Protein AF-N0E3I0-F1 (afdb_monomer_lite)

Organism: NCBI:txid1193181

Radius of gyration: 20.35 Å; chains: 1; bounding box: 45×30×63 Å

Structure (mmCIF, N/CA/C/O backbone):
data_AF-N0E3I0-F1
#
_entry.id   AF-N0E3I0-F1
#
loop_
_atom_site.group_PDB
_atom_site.id
_atom_site.type_symbol
_atom_site.label_atom_id
_atom_site.label_alt_id
_atom_site.label_comp_id
_atom_site.label_asym_id
_atom_site.label_entity_id
_atom_site.label_seq_id
_atom_site.pdbx_PDB_ins_code
_atom_site.Cartn_x
_atom_site.Cartn_y
_atom_site.Cartn_z
_atom_site.occupancy
_atom_site.B_iso_or_equiv
_atom_site.auth_seq_id
_atom_site.auth_comp_id
_atom_site.auth_asym_id
_atom_site.auth_atom_id
_atom_site.pdbx_PDB_model_num
ATOM 1 N N . MET A 1 1 ? -10.968 -12.768 22.550 1.00 51.94 1 MET A N 1
ATOM 2 C CA . MET A 1 1 ? -10.178 -12.439 21.341 1.00 51.94 1 MET A CA 1
ATOM 3 C C . MET A 1 1 ? -9.840 -10.960 21.420 1.00 51.94 1 MET A C 1
ATOM 5 O O . MET A 1 1 ? -10.674 -10.228 21.928 1.00 51.94 1 MET A O 1
ATOM 9 N N . GLY A 1 2 ? -8.633 -10.538 21.035 1.00 67.56 2 GLY A N 1
ATOM 10 C CA . GLY A 1 2 ? -8.250 -9.119 21.034 1.00 67.56 2 GLY A CA 1
ATOM 11 C C . GLY A 1 2 ? -8.284 -8.561 19.613 1.00 67.56 2 GLY A C 1
ATOM 12 O O . GLY A 1 2 ? -7.850 -9.256 18.697 1.00 67.56 2 GLY A O 1
ATOM 13 N N . ALA A 1 3 ? -8.806 -7.348 19.443 1.00 78.25 3 ALA A N 1
ATOM 14 C CA . ALA A 1 3 ? -8.728 -6.582 18.201 1.00 78.25 3 ALA A CA 1
ATOM 15 C C . ALA A 1 3 ? -7.683 -5.470 18.360 1.00 78.25 3 ALA A C 1
ATOM 17 O O . ALA A 1 3 ? -7.551 -4.891 19.442 1.00 78.25 3 ALA A O 1
ATOM 18 N N . ILE A 1 4 ? -6.941 -5.172 17.293 1.00 84.31 4 ILE A N 1
ATOM 19 C CA . ILE A 1 4 ? -6.085 -3.983 17.246 1.00 84.31 4 ILE A CA 1
ATOM 20 C C . ILE A 1 4 ? -6.938 -2.808 16.776 1.00 84.31 4 ILE A C 1
ATOM 22 O O . ILE A 1 4 ? -7.598 -2.887 15.740 1.00 84.31 4 ILE A O 1
ATOM 26 N N . VAL A 1 5 ? -6.908 -1.725 17.549 1.00 87.75 5 VAL A N 1
ATOM 27 C CA . VAL A 1 5 ? -7.634 -0.489 17.263 1.00 87.75 5 VAL A CA 1
ATOM 28 C C . VAL A 1 5 ? -6.635 0.639 17.074 1.00 87.75 5 VAL A C 1
ATOM 30 O O . VAL A 1 5 ? -5.814 0.906 17.954 1.00 87.75 5 VAL A O 1
ATOM 33 N N . ILE A 1 6 ? -6.735 1.323 15.939 1.00 90.88 6 ILE A N 1
ATOM 34 C CA . ILE A 1 6 ? -5.994 2.556 15.678 1.00 90.88 6 ILE A CA 1
ATOM 35 C C . ILE A 1 6 ? -6.788 3.707 16.284 1.00 90.88 6 ILE A C 1
ATOM 37 O O . ILE A 1 6 ? -7.964 3.884 15.980 1.00 90.88 6 ILE A O 1
ATOM 41 N N . ILE A 1 7 ? -6.163 4.502 17.142 1.00 91.81 7 ILE A N 1
ATOM 42 C CA . ILE A 1 7 ? -6.836 5.624 17.796 1.00 91.81 7 ILE A CA 1
ATOM 43 C C . ILE A 1 7 ? -6.551 6.923 17.044 1.00 91.81 7 ILE A C 1
ATOM 45 O O . ILE A 1 7 ? -5.408 7.213 16.690 1.00 91.81 7 ILE A O 1
ATOM 49 N N . ARG A 1 8 ? -7.591 7.723 16.801 1.00 92.62 8 ARG A N 1
ATOM 50 C CA . ARG A 1 8 ? -7.470 9.044 16.181 1.00 92.62 8 ARG A CA 1
ATOM 51 C C . ARG A 1 8 ? -8.314 10.053 16.942 1.00 92.62 8 ARG A C 1
ATOM 53 O O . ARG A 1 8 ? -9.539 9.978 16.937 1.00 92.62 8 ARG A O 1
ATOM 60 N N . ARG A 1 9 ? -7.653 11.043 17.543 1.00 93.19 9 ARG A N 1
ATOM 61 C CA . ARG A 1 9 ? -8.358 12.160 18.166 1.00 93.19 9 ARG A CA 1
ATOM 62 C C . ARG A 1 9 ? -8.823 13.159 17.103 1.00 93.19 9 ARG A C 1
ATOM 64 O O . ARG A 1 9 ? -8.005 13.633 16.316 1.00 93.19 9 ARG A O 1
ATOM 71 N N . ASP A 1 10 ? -10.103 13.504 17.116 1.00 94.00 10 ASP A N 1
ATOM 72 C CA . ASP A 1 10 ? -10.721 14.542 16.295 1.00 94.00 10 ASP A CA 1
ATOM 73 C C . ASP A 1 10 ? -11.649 15.415 17.165 1.00 94.00 10 ASP A C 1
ATOM 75 O O . ASP A 1 10 ? -12.717 14.959 17.577 1.00 94.00 10 ASP A O 1
ATOM 79 N N . PRO A 1 11 ? -11.269 16.674 17.462 1.00 92.25 11 PRO A N 1
ATOM 80 C CA . PRO A 1 11 ? -12.088 17.584 18.264 1.00 92.25 11 PRO A CA 1
ATOM 81 C C . PRO A 1 11 ? -13.453 17.932 17.653 1.00 92.25 11 PRO A C 1
ATOM 83 O O . PRO A 1 11 ? -14.310 18.446 18.368 1.00 92.25 11 PRO A O 1
ATOM 86 N N . ALA A 1 12 ? -13.658 17.708 16.349 1.00 93.12 12 ALA A N 1
ATOM 87 C CA . ALA A 1 12 ? -14.937 17.965 15.691 1.00 93.12 12 ALA A CA 1
ATOM 88 C C . ALA A 1 12 ? -15.970 16.850 15.937 1.00 93.12 12 ALA A C 1
ATOM 90 O O . ALA A 1 12 ? -17.164 17.063 15.719 1.00 93.12 12 ALA A O 1
ATOM 91 N N . ILE A 1 13 ? -15.528 15.674 16.394 1.00 90.06 13 ILE A N 1
ATOM 92 C CA . ILE A 1 13 ? -16.392 14.528 16.673 1.00 90.06 13 ILE A CA 1
ATOM 93 C C . ILE A 1 13 ? -16.972 14.630 18.085 1.00 90.06 13 ILE A C 1
ATOM 95 O O . ILE A 1 13 ? -16.253 14.782 19.072 1.00 90.06 13 ILE A O 1
ATOM 99 N N . THR A 1 14 ? -18.294 14.519 18.189 1.00 87.19 14 THR A N 1
ATOM 100 C CA . THR A 1 14 ? -19.026 14.591 19.464 1.00 87.19 14 THR A CA 1
ATOM 101 C C . THR A 1 14 ? -19.426 13.229 20.018 1.00 87.19 14 THR A C 1
ATOM 103 O O . THR A 1 14 ? -19.716 13.130 21.205 1.00 87.19 14 THR A O 1
ATOM 106 N N . VAL A 1 15 ? -19.442 12.188 19.183 1.00 90.56 15 VAL A N 1
ATOM 107 C CA . VAL A 1 15 ? -19.773 10.813 19.574 1.00 90.56 15 VAL A CA 1
ATOM 108 C C . VAL A 1 15 ? -18.659 9.901 19.064 1.00 90.56 15 VAL A C 1
ATOM 110 O O . VAL A 1 15 ? -18.423 9.896 17.856 1.00 90.56 15 VAL A O 1
ATOM 113 N N . PRO A 1 16 ? -17.948 9.175 19.945 1.00 92.75 16 PRO A N 1
ATOM 114 C CA . PRO A 1 16 ? -16.902 8.265 19.512 1.00 92.75 16 PRO A CA 1
ATOM 115 C C . PRO A 1 16 ? -17.494 7.097 18.729 1.00 92.75 16 PRO A C 1
ATOM 117 O O . PRO A 1 16 ? -18.554 6.582 19.085 1.00 92.75 16 PRO A O 1
ATOM 120 N N . ASP A 1 17 ? -16.798 6.674 17.679 1.00 90.00 17 ASP A N 1
ATOM 121 C CA . ASP A 1 17 ? -17.265 5.592 16.814 1.00 90.00 17 ASP A CA 1
ATOM 122 C C . ASP A 1 17 ? -16.100 4.797 16.213 1.00 90.00 17 ASP A C 1
ATOM 124 O O . ASP A 1 17 ? -14.962 5.283 16.133 1.00 90.00 17 ASP A O 1
ATOM 128 N N . PHE A 1 18 ? -16.401 3.569 15.791 1.00 88.81 18 PHE A N 1
ATOM 129 C CA . PHE A 1 18 ? -15.485 2.727 15.038 1.00 88.81 18 PHE A CA 1
ATOM 130 C C . PHE A 1 18 ? -15.718 2.856 13.538 1.00 88.81 18 PHE A C 1
ATOM 132 O O . PHE A 1 18 ? -16.770 2.516 13.005 1.00 88.81 18 PHE A O 1
ATOM 139 N N . GLU A 1 19 ? -14.662 3.240 12.839 1.00 88.62 19 GLU A N 1
ATOM 140 C CA . GLU A 1 19 ? -14.556 3.143 11.394 1.00 88.62 19 GLU 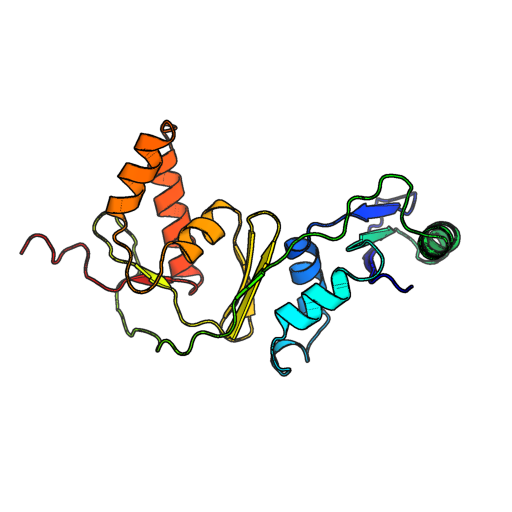A CA 1
ATOM 141 C C . GLU A 1 19 ? -13.821 1.842 11.046 1.00 88.62 19 GLU A C 1
ATOM 143 O O . GLU A 1 19 ? -12.722 1.586 11.543 1.00 88.62 19 GLU A O 1
ATOM 148 N N . LEU A 1 20 ? -14.412 1.005 10.193 1.00 88.12 20 LEU A N 1
ATOM 149 C CA . LEU A 1 20 ? -13.683 -0.112 9.599 1.00 88.12 20 LEU A CA 1
ATOM 150 C C . LEU A 1 20 ? -12.714 0.434 8.547 1.00 88.12 20 LEU A C 1
ATOM 152 O O . LEU A 1 20 ? -13.121 1.205 7.680 1.00 88.12 20 LEU A O 1
ATOM 156 N N . LEU A 1 21 ? -11.457 0.006 8.608 1.00 91.19 21 LEU A N 1
ATOM 157 C CA . LEU A 1 21 ? -10.455 0.350 7.604 1.00 91.19 21 LEU A CA 1
ATOM 158 C C . LEU A 1 21 ? -10.218 -0.814 6.652 1.00 91.19 21 LEU A C 1
ATOM 160 O O . LEU A 1 21 ? -10.315 -1.979 7.047 1.00 91.19 21 LEU A O 1
ATOM 164 N N . SER A 1 22 ? -9.804 -0.492 5.428 1.00 92.50 22 SER A N 1
ATOM 165 C CA . SER A 1 22 ? -9.115 -1.485 4.606 1.00 92.50 22 SER A CA 1
ATOM 166 C C . SER A 1 22 ? -7.795 -1.888 5.276 1.00 92.50 22 SER A C 1
ATOM 168 O O . SER A 1 22 ? -7.193 -1.122 6.048 1.00 92.50 22 SER A O 1
ATOM 170 N N . LEU A 1 23 ? -7.311 -3.097 4.994 1.00 94.50 23 LEU A N 1
ATOM 171 C CA . LEU A 1 23 ? -6.031 -3.547 5.540 1.00 94.50 23 LEU A CA 1
ATOM 172 C C . LEU A 1 23 ? -4.857 -2.629 5.135 1.00 94.50 23 LEU A C 1
ATOM 174 O O . LEU A 1 23 ? -4.068 -2.282 6.019 1.00 94.50 23 LEU A O 1
ATOM 178 N N . PRO A 1 24 ? -4.729 -2.182 3.868 1.00 95.69 24 PRO A N 1
ATOM 179 C CA . PRO A 1 24 ? -3.666 -1.269 3.454 1.00 95.69 24 PRO A CA 1
ATOM 180 C C . PRO A 1 24 ? -3.691 0.062 4.218 1.00 95.69 24 PRO A C 1
ATOM 182 O O . PRO A 1 24 ? -2.651 0.512 4.703 1.00 95.69 24 PRO A O 1
ATOM 185 N N . GLU A 1 25 ? -4.868 0.663 4.411 1.00 93.88 25 GLU A N 1
ATOM 186 C CA . GLU A 1 25 ? -5.009 1.902 5.188 1.00 93.88 25 GLU A CA 1
ATOM 187 C C . GLU A 1 25 ? -4.625 1.707 6.656 1.00 93.88 25 GLU A C 1
ATOM 189 O O . GLU A 1 25 ? -3.917 2.540 7.233 1.00 93.88 25 GLU A O 1
ATOM 194 N N . ALA A 1 26 ? -5.061 0.603 7.267 1.00 94.12 26 ALA A N 1
ATOM 195 C CA . ALA A 1 26 ? -4.709 0.279 8.643 1.00 94.12 26 ALA A CA 1
ATOM 196 C C . ALA A 1 26 ? -3.197 0.076 8.810 1.00 94.12 26 ALA A C 1
ATOM 198 O O . ALA A 1 26 ? -2.608 0.549 9.787 1.00 94.12 26 ALA A O 1
ATOM 199 N N . MET A 1 27 ? -2.549 -0.578 7.845 1.00 94.44 27 MET A N 1
ATOM 200 C CA . MET A 1 27 ? -1.099 -0.752 7.838 1.00 94.44 27 MET A CA 1
ATOM 201 C C . MET A 1 27 ? -0.383 0.596 7.759 1.00 94.44 27 MET A C 1
ATOM 203 O O . MET A 1 27 ? 0.437 0.889 8.626 1.00 94.44 27 MET A O 1
ATOM 207 N N . ILE A 1 28 ? -0.731 1.450 6.794 1.00 93.62 28 ILE A N 1
ATOM 208 C CA . ILE A 1 28 ? -0.115 2.778 6.632 1.00 93.62 28 ILE A CA 1
ATOM 209 C C . ILE A 1 28 ? -0.303 3.652 7.873 1.00 93.62 28 ILE A C 1
ATOM 211 O O . ILE A 1 28 ? 0.627 4.349 8.273 1.00 93.62 28 ILE A O 1
ATOM 215 N N . ALA A 1 29 ? -1.466 3.580 8.521 1.00 91.94 29 ALA A N 1
ATOM 216 C CA . ALA A 1 29 ? -1.718 4.306 9.762 1.00 91.94 29 ALA A CA 1
ATOM 217 C C . ALA A 1 29 ? -0.917 3.757 10.958 1.00 91.94 29 ALA A C 1
ATOM 219 O O . ALA A 1 29 ? -0.594 4.513 11.869 1.00 91.94 29 ALA A O 1
ATOM 220 N N . THR A 1 30 ? -0.588 2.461 10.966 1.00 91.75 30 THR A N 1
ATOM 221 C CA . THR A 1 30 ? 0.095 1.812 12.099 1.00 91.75 30 THR A CA 1
ATOM 222 C C . THR A 1 30 ? 1.618 1.876 11.990 1.00 91.75 30 THR A C 1
ATOM 224 O O . THR A 1 30 ? 2.300 1.985 13.007 1.00 91.75 30 THR A O 1
ATOM 227 N N . ILE A 1 31 ? 2.178 1.813 10.777 1.00 90.88 31 ILE A N 1
ATOM 228 C CA . ILE A 1 31 ? 3.633 1.728 10.567 1.00 90.88 31 ILE A CA 1
ATOM 229 C C . ILE A 1 31 ? 4.415 2.869 11.254 1.00 90.88 31 ILE A C 1
ATOM 231 O O . ILE A 1 31 ? 5.392 2.544 11.938 1.00 90.88 31 ILE A O 1
ATOM 235 N N . PRO A 1 32 ? 4.010 4.157 11.168 1.00 87.12 32 PRO A N 1
ATOM 236 C CA . PRO A 1 32 ? 4.718 5.262 11.827 1.00 87.12 32 PRO A CA 1
ATOM 237 C C . PRO A 1 32 ? 4.869 5.091 13.344 1.00 87.12 32 PRO A C 1
ATOM 239 O O . PRO A 1 32 ? 5.873 5.510 13.917 1.00 87.12 32 PRO A O 1
ATOM 242 N N . GLU A 1 33 ? 3.920 4.405 13.983 1.00 85.00 33 GLU A N 1
ATOM 243 C CA . GLU A 1 33 ? 3.913 4.136 15.426 1.00 85.00 33 GLU A CA 1
ATOM 244 C C . GLU A 1 33 ? 4.812 2.944 15.813 1.00 85.00 33 GLU A C 1
ATOM 246 O O . GLU A 1 33 ? 4.983 2.619 16.989 1.00 85.00 33 GLU A O 1
ATOM 251 N N . THR A 1 34 ? 5.418 2.270 14.828 1.00 82.31 34 THR A N 1
ATOM 252 C CA . THR A 1 34 ? 6.162 1.017 15.011 1.00 82.31 34 THR A CA 1
ATOM 253 C C . THR A 1 34 ? 7.611 1.128 14.530 1.00 82.31 34 THR A C 1
ATOM 255 O O . THR A 1 34 ? 8.031 0.537 13.539 1.00 82.31 34 THR A O 1
ATOM 258 N N . SER A 1 35 ? 8.440 1.843 15.292 1.00 77.31 35 SER A N 1
ATOM 259 C CA . SER A 1 35 ? 9.855 2.099 14.950 1.00 77.31 35 SER A CA 1
ATOM 260 C C . SER A 1 35 ? 10.741 0.848 14.798 1.00 77.31 35 SER A C 1
ATOM 262 O O . SER A 1 35 ? 11.814 0.909 14.194 1.00 77.31 35 SER A O 1
ATOM 264 N N . ALA A 1 36 ? 10.320 -0.298 15.341 1.00 80.94 36 ALA A N 1
ATOM 265 C CA . ALA A 1 36 ? 11.025 -1.574 15.214 1.00 80.94 36 ALA A CA 1
ATOM 266 C C . ALA A 1 36 ? 10.558 -2.417 14.018 1.00 80.94 36 ALA A C 1
ATOM 268 O O . ALA A 1 36 ? 11.190 -3.434 13.725 1.00 80.94 36 ALA A O 1
ATOM 269 N N . LEU A 1 37 ? 9.475 -2.021 13.339 1.00 82.88 37 LEU A N 1
ATOM 270 C CA . LEU A 1 37 ? 8.844 -2.845 12.317 1.00 82.88 37 LEU A CA 1
ATOM 271 C C . LEU A 1 37 ? 9.815 -3.202 11.186 1.00 82.88 37 LEU A C 1
ATOM 273 O O . LEU A 1 37 ? 9.969 -4.386 10.936 1.00 82.88 37 LEU A O 1
ATOM 277 N N . PRO A 1 38 ? 10.598 -2.287 10.588 1.00 77.12 38 PRO A N 1
ATOM 278 C CA . PRO A 1 38 ? 11.488 -2.675 9.492 1.00 77.12 38 PRO A CA 1
ATOM 279 C C . PRO A 1 38 ? 12.657 -3.595 9.903 1.00 77.12 38 PRO A C 1
ATOM 281 O O . PRO A 1 38 ? 13.376 -4.087 9.041 1.00 77.12 38 PRO A O 1
ATOM 284 N N . LYS A 1 39 ? 12.868 -3.826 11.210 1.00 81.75 39 LYS A N 1
ATOM 285 C CA . LYS A 1 39 ? 13.985 -4.616 11.761 1.00 81.75 39 LYS A CA 1
ATOM 286 C C . LYS A 1 39 ? 13.625 -6.075 12.047 1.00 81.75 39 LYS A C 1
ATOM 288 O O . LYS A 1 39 ? 14.494 -6.836 12.471 1.00 81.75 39 LYS A O 1
ATOM 293 N N . ILE A 1 40 ? 12.360 -6.463 11.884 1.00 86.69 40 ILE A N 1
ATOM 294 C CA . ILE A 1 40 ? 11.906 -7.838 12.126 1.00 86.69 40 ILE A CA 1
ATOM 295 C C . ILE A 1 40 ? 11.694 -8.585 10.802 1.00 86.69 40 ILE A C 1
ATOM 297 O O . ILE A 1 40 ? 11.348 -7.953 9.810 1.00 86.69 40 ILE A O 1
ATOM 301 N N . PRO A 1 41 ? 11.845 -9.924 10.764 1.00 87.06 41 PRO A N 1
ATOM 302 C CA . PRO A 1 41 ? 11.575 -10.696 9.551 1.00 87.06 41 PRO A CA 1
ATOM 303 C C . PRO A 1 41 ? 10.098 -10.633 9.141 1.00 87.06 41 PRO A C 1
ATOM 305 O O . PRO A 1 41 ? 9.226 -10.873 9.987 1.00 87.06 41 PRO A O 1
ATOM 308 N N . MET A 1 42 ? 9.838 -10.411 7.848 1.00 89.56 42 MET A N 1
ATOM 309 C CA . MET A 1 42 ? 8.492 -10.306 7.250 1.00 89.56 42 MET A CA 1
ATOM 310 C C . MET A 1 42 ? 7.613 -9.263 7.972 1.00 89.56 42 MET A C 1
ATOM 312 O O . MET A 1 42 ? 6.565 -9.607 8.542 1.00 89.56 42 MET A O 1
ATOM 316 N N . PRO A 1 43 ? 8.084 -8.009 8.061 1.00 93.12 43 PRO A N 1
ATOM 317 C CA . PRO A 1 43 ? 7.472 -6.977 8.890 1.00 93.12 43 PRO A CA 1
ATOM 318 C C . PRO A 1 43 ? 5.998 -6.709 8.573 1.00 93.12 43 PRO A C 1
ATOM 320 O O . PRO A 1 43 ? 5.153 -6.714 9.475 1.00 93.12 43 PRO A O 1
ATOM 323 N N . LEU A 1 44 ? 5.669 -6.535 7.297 1.00 95.25 44 LEU A N 1
ATOM 324 C CA . LEU A 1 44 ? 4.324 -6.245 6.824 1.00 95.25 44 LEU A CA 1
ATOM 325 C C . LEU A 1 44 ? 3.408 -7.461 6.958 1.00 95.25 44 LEU A C 1
ATOM 327 O O . LEU A 1 44 ? 2.274 -7.305 7.401 1.00 95.25 44 LEU A O 1
ATOM 331 N N . ALA A 1 45 ? 3.893 -8.677 6.688 1.00 94.62 45 ALA A N 1
ATOM 332 C CA . ALA A 1 45 ? 3.091 -9.892 6.876 1.00 94.62 45 ALA A CA 1
ATOM 333 C C . ALA A 1 45 ? 2.711 -10.125 8.349 1.00 94.62 45 ALA A C 1
ATOM 335 O O . ALA A 1 45 ? 1.611 -10.590 8.669 1.00 94.62 45 ALA A O 1
ATOM 336 N N . ARG A 1 46 ? 3.622 -9.809 9.280 1.00 93.50 46 ARG A N 1
ATOM 337 C CA . ARG A 1 46 ? 3.340 -9.874 10.722 1.00 93.50 46 ARG A CA 1
ATOM 338 C C . ARG A 1 46 ? 2.317 -8.825 11.136 1.00 93.50 46 ARG A C 1
ATOM 340 O O . ARG A 1 46 ? 1.396 -9.166 11.878 1.00 93.50 46 ARG A O 1
ATOM 347 N N . LEU A 1 47 ? 2.465 -7.596 10.646 1.00 93.69 47 LEU A N 1
ATOM 348 C CA . LEU A 1 47 ? 1.516 -6.518 10.905 1.00 93.69 47 LEU A CA 1
ATOM 349 C C . LEU A 1 47 ? 0.127 -6.854 10.347 1.00 93.69 47 LEU A C 1
ATOM 351 O O . LEU A 1 47 ? -0.850 -6.770 11.085 1.00 93.69 47 LEU A O 1
ATOM 355 N N . ALA A 1 48 ? 0.048 -7.321 9.100 1.00 94.38 48 ALA A N 1
ATOM 356 C CA . ALA A 1 48 ? -1.194 -7.740 8.456 1.00 94.38 48 ALA A CA 1
ATOM 357 C C . ALA A 1 48 ? -1.922 -8.812 9.274 1.00 94.38 48 ALA A C 1
ATOM 359 O O . ALA A 1 48 ? -3.099 -8.666 9.607 1.00 94.38 48 ALA A O 1
ATOM 360 N N . ARG A 1 49 ? -1.191 -9.854 9.696 1.00 91.94 49 ARG A N 1
ATOM 361 C CA . ARG A 1 49 ? -1.740 -10.906 10.557 1.00 91.94 49 ARG A CA 1
ATOM 362 C C . ARG A 1 49 ? -2.276 -10.354 11.873 1.00 91.94 49 ARG A C 1
ATOM 364 O O . ARG A 1 49 ? -3.3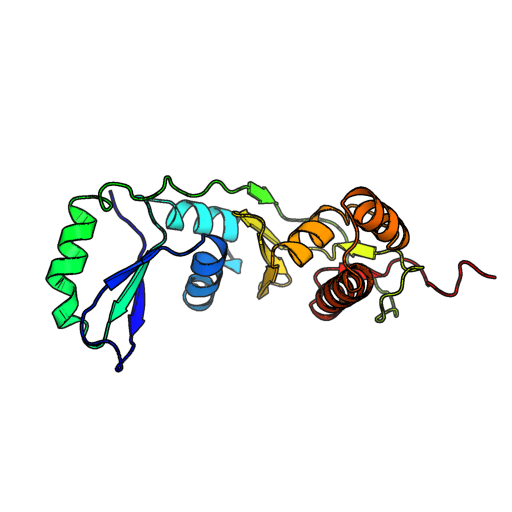13 -10.830 12.319 1.00 91.94 49 ARG A O 1
ATOM 371 N N . ALA A 1 50 ? -1.572 -9.412 12.498 1.00 90.62 50 ALA A N 1
ATOM 372 C CA . ALA A 1 50 ? -1.977 -8.820 13.768 1.00 90.62 50 ALA A CA 1
ATOM 373 C C . ALA A 1 50 ? -3.234 -7.943 13.616 1.00 90.62 50 ALA A C 1
ATOM 375 O O . ALA A 1 50 ? -4.164 -8.071 14.408 1.00 90.62 50 ALA A O 1
ATOM 376 N N . LEU A 1 51 ? -3.286 -7.114 12.570 1.00 91.00 51 LEU A N 1
ATOM 377 C CA . LEU A 1 51 ? -4.420 -6.236 12.259 1.00 91.00 51 LEU A CA 1
ATOM 378 C C . LEU A 1 51 ? -5.692 -7.008 11.886 1.00 91.00 51 LEU A C 1
ATOM 380 O O . LEU A 1 51 ? -6.788 -6.561 12.207 1.00 91.00 51 LEU A O 1
ATOM 384 N N . CYS A 1 52 ? -5.550 -8.182 11.268 1.00 87.56 52 CYS A N 1
ATOM 385 C CA . CYS A 1 52 ? -6.681 -9.043 10.913 1.00 87.56 52 CYS A CA 1
ATOM 386 C C . CYS A 1 52 ? -7.211 -9.889 12.087 1.00 87.56 52 CYS A C 1
ATOM 388 O O . CYS A 1 52 ? -8.179 -10.638 11.910 1.00 87.56 52 CYS A O 1
ATOM 390 N N . GLN A 1 53 ? -6.596 -9.828 13.278 1.00 83.12 53 GLN A N 1
ATOM 391 C CA . GLN A 1 53 ? -7.112 -10.538 14.453 1.00 83.12 53 GLN A CA 1
ATOM 392 C C . GLN A 1 53 ? -8.373 -9.857 14.996 1.00 83.12 53 GLN A C 1
ATOM 394 O O . GLN A 1 53 ? -8.456 -8.635 15.081 1.00 83.12 53 GLN A O 1
ATOM 399 N N . GLY A 1 54 ? -9.356 -10.660 15.410 1.00 74.25 54 GLY A N 1
ATOM 400 C CA . GLY A 1 54 ? -10.527 -10.153 16.131 1.00 74.25 54 GLY A CA 1
ATOM 401 C C . GLY A 1 54 ? -11.562 -9.422 15.270 1.00 74.25 54 GLY A C 1
ATOM 402 O O . GLY A 1 54 ? -12.373 -8.690 15.823 1.00 74.25 54 GLY A O 1
ATOM 403 N N . GLY A 1 55 ? -11.557 -9.626 13.946 1.00 73.19 55 GLY A N 1
ATOM 404 C CA . GLY A 1 55 ? -12.569 -9.070 13.036 1.00 73.19 55 GLY A CA 1
ATOM 405 C C . GLY A 1 55 ? -12.356 -7.603 12.655 1.00 73.19 55 GLY A C 1
ATOM 406 O O . GLY A 1 55 ? -13.297 -6.981 12.177 1.00 73.19 55 GLY A O 1
ATOM 407 N N . GLY A 1 56 ? -11.162 -7.052 12.909 1.00 75.06 56 GLY A N 1
ATOM 408 C CA . GLY A 1 56 ? -10.708 -5.740 12.428 1.00 75.06 56 GLY A CA 1
ATOM 409 C C . GLY A 1 56 ? -9.934 -5.818 11.101 1.00 75.06 56 GLY A C 1
ATOM 410 O O . GLY A 1 56 ? -9.822 -6.909 10.528 1.00 75.06 56 GLY A O 1
ATOM 411 N N . PRO A 1 57 ? -9.390 -4.684 10.612 1.00 89.38 57 PRO A N 1
ATOM 412 C CA . PRO A 1 57 ? -8.913 -3.547 11.416 1.00 89.38 57 PRO A CA 1
ATOM 413 C C . PRO A 1 57 ? -9.908 -2.388 11.609 1.00 89.38 57 PRO A C 1
ATOM 415 O O . PRO A 1 57 ? -10.598 -1.976 10.682 1.00 89.38 57 PRO A O 1
ATOM 418 N N . TYR A 1 58 ? -9.911 -1.801 12.812 1.00 88.62 58 TYR A N 1
ATOM 419 C CA . TYR A 1 58 ? -10.768 -0.662 13.169 1.00 88.62 58 TYR A CA 1
ATOM 420 C C . TYR A 1 58 ? -9.961 0.588 13.522 1.00 88.62 58 TYR A C 1
ATOM 422 O O . TYR A 1 58 ? -8.879 0.510 14.117 1.00 88.62 58 TYR A O 1
ATOM 430 N N . ARG A 1 59 ? -10.546 1.753 13.246 1.00 91.88 59 ARG A N 1
ATOM 431 C CA . ARG A 1 59 ? -10.133 3.050 13.774 1.00 91.88 59 ARG A CA 1
ATOM 432 C C . ARG A 1 59 ? -11.185 3.574 14.741 1.00 91.88 59 ARG A C 1
ATOM 434 O O . ARG A 1 59 ? -12.335 3.736 14.362 1.00 91.88 59 ARG A O 1
ATOM 441 N N . LEU A 1 60 ? -10.780 3.885 15.967 1.00 92.56 60 LEU A N 1
ATOM 442 C CA . LEU A 1 60 ? -11.597 4.644 16.909 1.00 92.56 60 LEU A CA 1
ATOM 443 C C . LEU A 1 60 ? -11.356 6.134 16.679 1.00 92.56 60 LEU A C 1
ATOM 445 O O . LEU A 1 60 ? -10.236 6.616 16.887 1.00 92.56 60 LEU A O 1
ATOM 449 N N . VAL A 1 61 ? -12.398 6.858 16.279 1.00 93.88 61 VAL A N 1
ATOM 450 C CA . VAL A 1 61 ? -12.364 8.321 16.184 1.00 93.88 61 VAL A CA 1
ATOM 451 C C . VAL A 1 61 ? -13.083 8.911 17.389 1.00 93.88 61 VAL A C 1
ATOM 453 O O . VAL A 1 61 ? -14.188 8.489 17.712 1.00 93.88 61 VAL A O 1
ATOM 456 N N . TYR A 1 62 ? -12.452 9.857 18.082 1.00 94.94 62 TYR A N 1
ATOM 457 C CA . TYR A 1 62 ? -12.972 10.393 19.344 1.00 94.94 62 TYR A CA 1
ATOM 458 C C . TYR A 1 62 ? -12.458 11.806 19.628 1.00 94.94 62 TYR A C 1
ATOM 460 O O . TYR A 1 62 ? -11.386 12.177 19.162 1.00 94.94 62 TYR A O 1
ATOM 468 N N . SER A 1 63 ? -13.159 12.586 20.449 1.00 95.69 63 SER A N 1
ATOM 469 C CA . SER A 1 63 ? -12.651 13.872 20.954 1.00 95.69 63 SER A CA 1
ATOM 470 C C . SER A 1 63 ? -12.004 13.736 22.334 1.00 95.69 63 SER A C 1
ATOM 472 O O . SER A 1 63 ? -10.872 14.190 22.517 1.00 95.69 63 SER A O 1
ATOM 474 N N . GLU A 1 64 ? -12.662 13.051 23.274 1.00 92.94 64 GLU A N 1
ATOM 475 C CA . GLU A 1 64 ? -12.150 12.732 24.612 1.00 92.94 64 GLU A CA 1
ATOM 476 C C . GLU A 1 64 ? -12.176 11.221 24.877 1.00 92.94 64 GLU A C 1
ATOM 478 O O . GLU A 1 64 ? -13.165 10.535 24.631 1.00 92.94 64 GLU A O 1
ATOM 483 N N . ILE A 1 65 ? -11.063 10.670 25.374 1.00 91.75 65 ILE A N 1
ATOM 484 C CA . ILE A 1 65 ? -10.921 9.211 25.541 1.00 91.75 65 ILE A CA 1
ATOM 485 C C . ILE A 1 65 ? -11.870 8.652 26.612 1.00 91.75 65 ILE A C 1
ATOM 487 O O . ILE A 1 65 ? -12.248 7.484 26.561 1.00 91.75 65 ILE A O 1
ATOM 491 N N . ALA A 1 66 ? -12.275 9.494 27.569 1.00 90.94 66 ALA A N 1
ATOM 492 C CA . ALA A 1 66 ? -13.214 9.135 28.627 1.00 90.94 66 ALA A CA 1
ATOM 493 C C . ALA A 1 66 ? -14.598 8.746 28.080 1.00 90.94 66 ALA A C 1
ATOM 495 O O . ALA A 1 66 ? -15.275 7.924 28.691 1.00 90.94 66 ALA A O 1
ATOM 496 N N . ASP A 1 67 ? -14.975 9.262 26.908 1.00 92.81 67 ASP A N 1
ATOM 497 C CA . ASP A 1 67 ? -16.276 8.996 26.286 1.00 92.81 67 ASP A CA 1
ATOM 498 C C . ASP A 1 67 ? -16.293 7.670 25.503 1.00 92.81 67 ASP A C 1
ATOM 500 O O . ASP A 1 67 ? -17.335 7.225 25.034 1.00 92.81 67 ASP A O 1
ATOM 504 N N . CYS A 1 68 ? -15.142 7.003 25.361 1.00 91.56 68 CYS A N 1
ATOM 505 C CA . CYS A 1 68 ? -14.996 5.806 24.529 1.00 91.56 68 CYS A CA 1
ATOM 506 C C . CYS A 1 68 ? -15.314 4.492 25.261 1.00 91.56 68 CYS A C 1
ATOM 508 O O . CYS A 1 68 ? -15.235 3.428 24.648 1.00 91.56 68 CYS A O 1
ATOM 510 N N . VAL A 1 69 ? -15.617 4.533 26.564 1.00 90.31 69 VAL A N 1
ATOM 511 C CA . VAL A 1 69 ? -15.740 3.330 27.409 1.00 90.31 69 VAL A CA 1
ATOM 512 C C . VAL A 1 69 ? -16.800 2.368 26.872 1.00 90.31 69 VAL A C 1
ATOM 514 O O . VAL A 1 69 ? -16.490 1.199 26.652 1.00 90.31 69 VAL A O 1
ATOM 517 N N . ASP A 1 70 ? -18.010 2.857 26.602 1.00 88.38 70 ASP A N 1
ATOM 518 C CA . ASP A 1 70 ? -19.121 2.015 26.136 1.00 88.38 70 ASP A CA 1
ATOM 519 C C . ASP A 1 70 ? -18.835 1.402 24.757 1.00 88.38 70 ASP A C 1
ATOM 521 O O . ASP A 1 70 ? -19.093 0.222 24.519 1.00 88.38 70 ASP A O 1
ATOM 525 N N . VAL A 1 71 ? -18.217 2.186 23.869 1.00 87.12 71 VAL A N 1
ATOM 526 C CA . VAL A 1 71 ? -17.810 1.758 22.523 1.00 87.12 71 VAL A CA 1
ATOM 527 C C . VAL A 1 71 ? -16.761 0.643 22.609 1.00 87.12 71 VAL A C 1
ATOM 529 O O . VAL A 1 71 ? -16.897 -0.398 21.965 1.00 87.12 71 VAL A O 1
ATOM 532 N N . LEU A 1 72 ? -15.747 0.805 23.464 1.00 87.31 72 LEU A N 1
ATOM 533 C CA . LEU A 1 72 ? -14.709 -0.206 23.684 1.00 87.31 72 LEU A CA 1
ATOM 534 C C . LEU A 1 72 ? -15.268 -1.493 24.302 1.00 87.31 72 LEU A C 1
ATOM 536 O O . LEU A 1 72 ? -14.856 -2.576 23.886 1.00 87.31 72 LEU A O 1
ATOM 540 N N . ILE A 1 73 ? -16.204 -1.395 25.255 1.00 87.50 73 ILE A N 1
ATOM 541 C CA . ILE A 1 73 ? -16.877 -2.567 25.839 1.00 87.50 73 ILE A CA 1
ATOM 542 C C . ILE A 1 73 ? -17.593 -3.352 24.738 1.00 87.50 73 ILE A C 1
ATOM 544 O O . ILE A 1 73 ? -17.362 -4.558 24.623 1.00 87.50 73 ILE A O 1
ATOM 548 N N . GLY A 1 74 ? -18.357 -2.674 23.874 1.00 82.88 74 GLY A N 1
ATOM 549 C CA . GLY A 1 74 ? -19.046 -3.310 22.748 1.00 82.88 74 GLY A CA 1
ATOM 550 C C . GLY A 1 74 ? -18.111 -4.133 21.854 1.00 82.88 74 GLY A C 1
ATOM 551 O O . GLY A 1 74 ? -18.425 -5.272 21.519 1.00 82.88 74 GLY A O 1
ATOM 552 N N . LEU A 1 75 ? -16.909 -3.628 21.552 1.00 80.31 75 LEU A N 1
ATOM 553 C CA . LEU A 1 75 ? -15.922 -4.371 20.754 1.00 80.31 75 LEU A CA 1
ATOM 554 C C . LEU A 1 75 ? -15.421 -5.649 21.455 1.00 80.31 75 LEU A C 1
ATOM 556 O O . LEU A 1 75 ? -15.086 -6.631 20.789 1.00 80.31 75 LEU A O 1
ATOM 560 N N . THR A 1 76 ? -15.357 -5.659 22.792 1.00 80.38 76 THR A N 1
ATOM 561 C CA . THR A 1 76 ? -14.926 -6.849 23.551 1.00 80.38 76 THR A CA 1
ATOM 562 C C . THR A 1 76 ? -15.979 -7.953 23.590 1.00 80.38 76 THR A C 1
ATOM 564 O O . THR A 1 76 ? -15.623 -9.127 23.725 1.00 80.38 76 THR A O 1
ATOM 567 N N . GLU A 1 77 ? -17.254 -7.593 23.444 1.00 82.12 77 GLU A N 1
ATOM 568 C CA . GLU A 1 77 ? -18.376 -8.535 23.386 1.00 82.12 77 GLU A CA 1
ATOM 569 C C . GLU A 1 77 ? -18.447 -9.257 22.031 1.00 82.12 77 GLU A C 1
ATOM 571 O O . GLU A 1 77 ? -18.947 -10.381 21.943 1.00 82.12 77 GLU A O 1
ATOM 576 N N . GLY A 1 78 ? -17.866 -8.659 20.991 1.00 72.12 78 GLY A N 1
ATOM 577 C CA . GLY A 1 78 ? -17.705 -9.240 19.666 1.00 72.12 78 GLY A CA 1
ATOM 578 C C . GLY A 1 78 ? -17.750 -8.167 18.578 1.00 72.12 78 GLY A C 1
ATOM 579 O O . GLY A 1 78 ? -18.160 -7.037 18.840 1.00 72.12 78 GLY A O 1
ATOM 580 N N . PRO A 1 79 ? -17.340 -8.491 17.341 1.00 68.38 79 PRO A N 1
ATOM 581 C CA . PRO A 1 79 ? -17.541 -7.574 16.229 1.00 68.38 79 PRO A CA 1
ATOM 582 C C . PRO A 1 79 ? -19.047 -7.303 16.030 1.00 68.38 79 PRO A C 1
ATOM 584 O O . PRO A 1 79 ? -19.866 -8.188 16.311 1.00 68.38 79 PRO A O 1
ATOM 587 N N . PRO A 1 80 ? -19.430 -6.116 15.520 1.00 66.50 80 PRO A N 1
ATOM 588 C CA . PRO A 1 80 ? -20.824 -5.797 15.227 1.00 66.50 80 PRO A CA 1
ATOM 589 C C . PRO A 1 80 ? -21.484 -6.877 14.361 1.00 66.50 80 PRO A C 1
ATOM 591 O O . PRO A 1 80 ? -20.854 -7.456 13.474 1.00 66.50 80 PRO A O 1
ATOM 594 N N . ALA A 1 81 ? -22.770 -7.152 14.585 1.00 62.91 81 ALA A N 1
ATOM 595 C CA . ALA A 1 81 ? -23.505 -8.102 13.755 1.00 62.91 81 ALA A CA 1
ATOM 596 C C . ALA A 1 81 ? -23.484 -7.650 12.282 1.00 62.91 81 ALA A C 1
ATOM 598 O O . ALA A 1 81 ? -23.909 -6.543 11.963 1.00 62.91 81 ALA A O 1
ATOM 599 N N . GLY A 1 82 ? -22.990 -8.512 11.387 1.00 65.25 82 GLY A N 1
ATOM 600 C CA . GLY A 1 82 ? -22.800 -8.174 9.971 1.00 65.25 82 GLY A CA 1
ATOM 601 C C . GLY A 1 82 ? -21.459 -7.511 9.643 1.00 65.25 82 GLY A C 1
ATOM 602 O O . GLY A 1 82 ? -21.274 -7.091 8.502 1.00 65.25 82 GLY A O 1
ATOM 603 N N . ALA A 1 83 ? -20.523 -7.441 10.598 1.00 67.75 83 ALA A N 1
ATOM 604 C CA . ALA A 1 83 ? -19.145 -7.070 10.305 1.00 67.75 83 ALA A CA 1
ATOM 605 C C . ALA A 1 83 ? -18.571 -7.985 9.206 1.00 67.75 83 ALA A C 1
ATOM 607 O O . ALA A 1 83 ? -18.820 -9.199 9.225 1.00 67.75 83 ALA A O 1
ATOM 608 N N . PRO A 1 84 ? -17.832 -7.425 8.235 1.00 70.75 84 PRO A N 1
ATOM 609 C CA . PRO A 1 84 ? -17.230 -8.222 7.181 1.00 70.75 84 PRO A CA 1
ATOM 610 C C . PRO A 1 84 ? -16.234 -9.227 7.764 1.00 70.75 84 PRO A C 1
ATOM 612 O O . PRO A 1 84 ? -15.672 -9.038 8.845 1.00 70.75 84 PRO A O 1
ATOM 615 N N . ALA A 1 85 ? -16.023 -10.321 7.033 1.00 76.94 85 ALA A N 1
ATOM 616 C CA . ALA A 1 85 ? -14.944 -11.245 7.347 1.00 76.94 85 ALA A CA 1
ATOM 617 C C . ALA A 1 85 ? -13.598 -10.504 7.330 1.00 76.94 85 ALA A C 1
ATOM 619 O O . ALA A 1 85 ? -13.449 -9.504 6.625 1.00 76.94 85 ALA A O 1
ATOM 620 N N . SER A 1 86 ? -12.617 -11.015 8.081 1.00 80.19 86 SER A N 1
ATOM 621 C CA . SER A 1 86 ? -11.243 -10.516 8.000 1.00 80.19 86 SER A CA 1
ATOM 622 C C . SER A 1 86 ? -10.801 -10.451 6.531 1.00 80.19 86 SER A C 1
ATOM 624 O O . SER A 1 86 ? -11.066 -11.405 5.791 1.00 80.19 86 SER A O 1
ATOM 626 N N . PRO A 1 87 ? -10.144 -9.360 6.103 1.00 87.56 87 PRO A N 1
ATOM 627 C CA . PRO A 1 87 ? -9.774 -9.185 4.706 1.00 87.56 87 PRO A CA 1
ATOM 628 C C . PRO A 1 87 ? -8.822 -10.295 4.250 1.00 87.56 87 PRO A C 1
ATOM 630 O O . PRO A 1 87 ? -7.947 -10.735 5.002 1.00 87.56 87 PRO A O 1
ATOM 633 N N . GLU A 1 88 ? -8.995 -10.749 3.009 1.00 91.62 88 GLU A N 1
ATOM 634 C CA . GLU A 1 88 ? -8.031 -11.633 2.358 1.00 91.62 88 GLU A CA 1
ATOM 635 C C . GLU A 1 88 ? -6.799 -10.831 1.948 1.00 91.62 88 GLU A C 1
ATOM 637 O O . GLU A 1 88 ? -6.911 -9.755 1.359 1.00 91.62 88 GLU A O 1
ATOM 642 N N . TRP A 1 89 ? -5.618 -11.372 2.235 1.00 95.50 89 TRP A N 1
ATOM 643 C CA . TRP A 1 89 ? -4.357 -10.726 1.905 1.00 95.50 89 TRP A CA 1
ATOM 644 C C . TRP A 1 89 ? -3.304 -11.730 1.451 1.00 95.50 89 TRP A C 1
ATOM 646 O O . TRP A 1 89 ? -3.296 -12.895 1.853 1.00 95.50 89 TRP A O 1
ATOM 656 N N . GLU A 1 90 ? -2.389 -11.241 0.623 1.00 96.75 90 GLU A N 1
ATOM 657 C CA . GLU A 1 90 ? -1.257 -11.980 0.077 1.00 96.75 90 GLU A CA 1
ATOM 658 C C . GLU A 1 90 ? 0.048 -11.339 0.554 1.00 96.75 90 GLU A C 1
ATOM 660 O O . GLU A 1 90 ? 0.203 -10.116 0.528 1.00 96.75 90 GLU A O 1
ATOM 665 N N . HIS A 1 91 ? 0.996 -12.172 0.988 1.00 96.50 91 HIS A N 1
ATOM 666 C CA . HIS A 1 91 ? 2.356 -11.741 1.298 1.00 96.50 91 HIS A CA 1
ATOM 667 C C . HIS A 1 91 ? 3.246 -11.898 0.071 1.00 96.50 91 HIS A C 1
ATOM 669 O O . HIS A 1 91 ? 3.344 -12.986 -0.494 1.00 96.50 91 HIS A O 1
ATOM 675 N N . LEU A 1 92 ? 3.918 -10.814 -0.296 1.00 94.06 92 LEU A N 1
ATOM 676 C CA . LEU A 1 92 ? 4.894 -10.757 -1.369 1.00 94.06 92 LEU A CA 1
ATOM 677 C C . LEU A 1 92 ? 6.267 -10.540 -0.709 1.00 94.06 92 LEU A C 1
ATOM 679 O O . LEU A 1 92 ? 6.563 -9.409 -0.311 1.00 94.06 92 LEU A O 1
ATOM 683 N N . PRO A 1 93 ? 7.063 -11.612 -0.512 1.00 90.94 93 PRO A N 1
ATOM 684 C CA . PRO A 1 93 ? 8.325 -11.540 0.223 1.00 90.94 93 PRO A CA 1
ATOM 685 C C . PRO A 1 93 ? 9.338 -10.632 -0.476 1.00 90.94 93 PRO A C 1
ATOM 687 O O . PRO A 1 93 ? 9.090 -10.158 -1.587 1.00 90.94 93 PRO A O 1
ATOM 690 N N . ASP A 1 94 ? 10.454 -10.379 0.204 1.00 87.25 94 ASP A N 1
ATOM 691 C CA . ASP A 1 94 ? 11.567 -9.612 -0.337 1.00 87.25 94 ASP A CA 1
ATOM 692 C C . ASP A 1 94 ? 12.018 -10.129 -1.699 1.00 87.25 94 ASP A C 1
ATOM 694 O O . ASP A 1 94 ? 11.898 -11.308 -2.046 1.00 87.25 94 ASP A O 1
ATOM 698 N N . ASP A 1 95 ? 12.539 -9.195 -2.480 1.00 80.88 95 ASP A N 1
ATOM 699 C CA . ASP A 1 95 ? 13.049 -9.475 -3.803 1.00 80.88 95 ASP A CA 1
ATOM 700 C C . ASP A 1 95 ? 14.549 -9.241 -3.842 1.00 80.88 95 ASP A C 1
ATOM 702 O O . ASP A 1 95 ? 15.021 -8.111 -3.724 1.00 80.88 95 ASP A O 1
ATOM 706 N N . GLU A 1 96 ? 15.302 -10.320 -4.044 1.00 76.00 96 GLU A N 1
ATOM 707 C CA . GLU A 1 96 ? 16.764 -10.294 -4.138 1.00 76.00 96 GLU A CA 1
ATOM 708 C C . GLU A 1 96 ? 17.272 -9.686 -5.465 1.00 76.00 96 GLU A C 1
ATOM 710 O O . GLU A 1 96 ? 18.468 -9.759 -5.771 1.00 76.00 96 GLU A O 1
ATOM 715 N N . ARG A 1 97 ? 16.389 -9.083 -6.280 1.00 84.31 97 ARG A N 1
ATOM 716 C CA . ARG A 1 97 ? 16.783 -8.306 -7.466 1.00 84.31 97 ARG A CA 1
ATOM 717 C C . ARG A 1 97 ? 17.785 -7.214 -7.067 1.00 84.31 97 ARG A C 1
ATOM 719 O O . ARG A 1 97 ? 17.683 -6.587 -6.017 1.00 84.31 97 ARG A O 1
ATOM 726 N N . GLN A 1 98 ? 18.772 -6.973 -7.929 1.00 83.00 98 GLN A N 1
ATOM 727 C CA . GLN A 1 98 ? 19.723 -5.877 -7.732 1.00 83.00 98 GLN A CA 1
ATOM 728 C C . GLN A 1 98 ? 19.144 -4.574 -8.291 1.00 83.00 98 GLN A C 1
ATOM 730 O O . GLN A 1 98 ? 18.569 -4.606 -9.383 1.00 83.00 98 GLN A O 1
ATOM 735 N N . PRO A 1 99 ? 19.320 -3.432 -7.597 1.00 83.81 99 PRO A N 1
ATOM 736 C CA . PRO A 1 99 ? 18.949 -2.140 -8.151 1.00 83.81 99 PRO A CA 1
ATOM 737 C C . PRO A 1 99 ? 19.689 -1.903 -9.464 1.00 83.81 99 PRO A C 1
ATOM 739 O O . PRO A 1 99 ? 20.902 -2.117 -9.553 1.00 83.81 99 PRO A O 1
ATOM 742 N N . LEU A 1 100 ? 18.968 -1.441 -10.478 1.00 86.06 100 LEU A N 1
ATOM 743 C CA . LEU A 1 100 ? 19.586 -1.020 -11.727 1.00 86.06 100 LEU A CA 1
ATOM 744 C C . LEU A 1 100 ? 20.132 0.404 -11.592 1.00 86.06 100 LEU A C 1
ATOM 746 O O . LEU A 1 100 ? 19.451 1.284 -11.070 1.00 86.06 100 LEU A O 1
ATOM 750 N N . ASP A 1 101 ? 21.339 0.636 -12.103 1.00 83.81 101 ASP A N 1
ATOM 751 C CA . ASP A 1 101 ? 21.902 1.977 -12.267 1.00 83.81 101 ASP A CA 1
ATOM 752 C C . ASP A 1 101 ? 21.538 2.497 -13.665 1.00 83.81 101 ASP A C 1
ATOM 754 O O . ASP A 1 101 ? 22.253 2.268 -14.645 1.00 83.81 101 ASP A O 1
ATOM 758 N N . THR A 1 102 ? 20.354 3.104 -13.785 1.00 80.50 102 THR A N 1
ATOM 759 C CA . THR A 1 102 ? 19.838 3.629 -15.057 1.00 80.50 102 THR A CA 1
ATOM 760 C C . THR A 1 102 ? 19.640 5.142 -14.990 1.00 80.50 102 THR A C 1
ATOM 762 O O . THR A 1 102 ? 19.008 5.618 -14.048 1.00 80.50 102 THR A O 1
ATOM 765 N N . PRO A 1 103 ? 20.069 5.913 -16.007 1.00 81.44 103 PRO A N 1
ATOM 766 C CA . PRO A 1 103 ? 19.896 7.368 -16.020 1.00 81.44 103 PRO A CA 1
ATOM 767 C C . PRO A 1 103 ? 18.467 7.809 -16.390 1.00 81.44 103 PRO A C 1
ATOM 769 O O . PRO A 1 103 ? 18.166 9.001 -16.391 1.00 81.44 103 PRO A O 1
ATOM 772 N N . TRP A 1 104 ? 17.601 6.866 -16.765 1.00 86.31 104 TRP A N 1
ATOM 773 C CA . TRP A 1 104 ? 16.266 7.127 -17.286 1.00 86.31 104 TRP A CA 1
ATOM 774 C C . TRP A 1 104 ? 15.277 7.405 -16.161 1.00 86.31 104 TRP A C 1
ATOM 776 O O . TRP A 1 104 ? 15.098 6.586 -15.264 1.00 86.31 104 TRP A O 1
ATOM 786 N N . THR A 1 105 ? 14.591 8.540 -16.253 1.00 87.50 105 THR A N 1
ATOM 787 C CA . THR A 1 105 ? 13.611 8.967 -15.244 1.00 87.50 105 THR A CA 1
ATOM 788 C C . THR A 1 105 ? 12.230 9.242 -15.823 1.00 87.50 105 THR A C 1
ATOM 790 O O . THR A 1 105 ? 11.275 9.345 -15.069 1.00 87.50 105 THR A O 1
ATOM 793 N N . THR A 1 106 ? 12.091 9.362 -17.146 1.00 93.88 106 THR A N 1
ATOM 794 C CA . THR A 1 106 ? 10.809 9.664 -17.798 1.00 93.88 106 THR A CA 1
ATOM 795 C C . THR A 1 106 ? 10.244 8.429 -18.483 1.00 93.88 106 THR A C 1
ATOM 797 O O . THR A 1 106 ? 10.880 7.859 -19.372 1.00 93.88 106 THR A O 1
ATOM 800 N N . VAL A 1 107 ? 9.035 8.035 -18.089 1.00 93.00 107 VAL A N 1
ATOM 801 C CA . VAL A 1 107 ? 8.306 6.909 -18.677 1.00 93.00 107 VAL A CA 1
ATOM 802 C C . VAL A 1 107 ? 7.631 7.335 -19.981 1.00 93.00 107 VAL A C 1
ATOM 804 O O . VAL A 1 107 ? 7.000 8.387 -20.071 1.00 93.00 107 VAL A O 1
ATOM 807 N N . SER A 1 108 ? 7.718 6.474 -20.990 1.00 91.81 108 SER A N 1
ATOM 808 C CA . SER A 1 108 ? 7.012 6.602 -22.265 1.00 91.81 108 SER A CA 1
ATOM 809 C C . SER A 1 108 ? 6.432 5.252 -22.696 1.00 91.81 108 SER A C 1
ATOM 811 O O . SER A 1 108 ? 6.686 4.228 -22.062 1.00 91.81 108 SER A O 1
ATOM 813 N N . TRP A 1 109 ? 5.666 5.230 -23.788 1.00 90.50 109 TRP A N 1
ATOM 814 C CA . TRP A 1 109 ? 5.123 3.983 -24.338 1.00 90.50 109 TRP A CA 1
ATOM 815 C C . TRP A 1 109 ? 6.200 3.028 -24.870 1.00 90.50 109 TRP A C 1
ATOM 817 O O . TRP A 1 109 ? 5.988 1.816 -24.844 1.00 90.50 109 TRP A O 1
ATOM 827 N N . ASP A 1 110 ? 7.362 3.552 -25.256 1.00 89.94 110 ASP A N 1
ATOM 828 C CA . ASP A 1 110 ? 8.500 2.763 -25.744 1.00 89.94 110 ASP A CA 1
ATOM 829 C C . ASP A 1 110 ? 9.403 2.269 -24.603 1.00 89.94 110 ASP A C 1
ATOM 831 O O . ASP A 1 110 ? 10.339 1.500 -24.816 1.00 89.94 110 ASP A O 1
ATOM 835 N N . SER A 1 111 ? 9.121 2.685 -23.365 1.00 91.94 111 SER A N 1
ATOM 836 C CA . SER A 1 111 ? 9.886 2.262 -22.200 1.00 91.94 111 SER A CA 1
ATOM 837 C C . SER A 1 111 ? 9.673 0.777 -21.898 1.00 91.94 111 SER A C 1
ATOM 839 O O . SER A 1 111 ? 8.578 0.219 -22.035 1.00 91.94 111 SER A O 1
ATOM 841 N N . VAL A 1 112 ? 10.727 0.151 -21.382 1.00 92.69 112 VAL A N 1
ATOM 842 C CA . VAL A 1 112 ? 10.650 -1.127 -20.674 1.00 92.69 112 VAL A CA 1
ATOM 843 C C . VAL A 1 112 ? 10.876 -0.843 -19.201 1.00 92.69 112 VAL A C 1
ATOM 845 O O . VAL A 1 112 ? 11.869 -0.214 -18.842 1.00 92.69 112 VAL A O 1
ATOM 848 N N . VAL A 1 113 ? 9.963 -1.294 -18.349 1.00 93.44 113 VAL A N 1
ATOM 849 C CA . VAL A 1 113 ? 10.037 -1.096 -16.900 1.00 93.44 113 VAL A CA 1
ATOM 850 C C . VAL A 1 113 ? 10.161 -2.425 -16.168 1.00 93.44 113 VAL A C 1
ATOM 852 O O . VAL A 1 113 ? 9.714 -3.469 -16.644 1.00 93.44 113 VAL A O 1
ATOM 855 N N . THR A 1 114 ? 10.763 -2.383 -14.992 1.00 93.69 114 THR A N 1
ATOM 856 C CA . THR A 1 114 ? 10.820 -3.492 -14.039 1.00 93.69 114 THR A CA 1
ATOM 857 C C . THR A 1 114 ? 10.547 -2.967 -12.638 1.00 93.69 114 THR A C 1
ATOM 859 O O . THR A 1 114 ? 10.604 -1.757 -12.405 1.00 93.69 114 THR A O 1
ATOM 862 N N . ARG A 1 115 ? 10.226 -3.853 -11.698 1.00 93.69 115 ARG A N 1
ATOM 863 C CA . ARG A 1 115 ? 10.152 -3.472 -10.286 1.00 93.69 115 ARG A CA 1
ATOM 864 C C . ARG A 1 115 ? 11.543 -3.136 -9.761 1.00 93.69 115 ARG A C 1
ATOM 866 O O . ARG A 1 115 ? 12.509 -3.834 -10.056 1.00 93.69 115 ARG A O 1
ATOM 873 N N . ALA A 1 116 ? 11.620 -2.083 -8.956 1.00 92.25 116 ALA A N 1
ATOM 874 C CA . ALA A 1 116 ? 12.780 -1.884 -8.103 1.00 92.25 116 ALA A CA 1
ATOM 875 C C . ALA A 1 116 ? 12.781 -2.948 -6.989 1.00 92.25 116 ALA A C 1
ATOM 877 O O . ALA A 1 116 ? 11.705 -3.446 -6.643 1.00 92.25 116 ALA A O 1
ATOM 878 N N . PRO A 1 117 ? 13.937 -3.274 -6.388 1.00 91.88 117 PRO A N 1
ATOM 879 C CA . PRO A 1 117 ? 13.989 -4.188 -5.248 1.00 91.88 117 PRO A CA 1
ATOM 880 C C . PRO A 1 117 ? 13.149 -3.677 -4.071 1.00 91.88 117 PRO A C 1
ATOM 882 O O . PRO A 1 117 ? 13.098 -2.472 -3.813 1.00 91.88 117 PRO A O 1
ATOM 885 N N . TRP A 1 118 ? 12.513 -4.581 -3.326 1.00 92.94 118 TRP A N 1
ATOM 886 C CA . TRP A 1 118 ? 11.729 -4.245 -2.133 1.00 92.94 118 TRP A CA 1
ATOM 887 C C . TRP A 1 118 ? 12.039 -5.204 -0.979 1.00 92.94 118 TRP A C 1
ATOM 889 O O . TRP A 1 118 ? 12.499 -6.326 -1.183 1.00 92.94 118 TRP A O 1
ATOM 899 N N . ASN A 1 119 ? 11.790 -4.750 0.249 1.00 91.69 119 ASN A N 1
ATOM 900 C CA . ASN A 1 119 ? 12.076 -5.504 1.472 1.00 91.69 119 ASN A CA 1
ATOM 901 C C . ASN A 1 119 ? 10.898 -6.363 1.933 1.00 91.69 1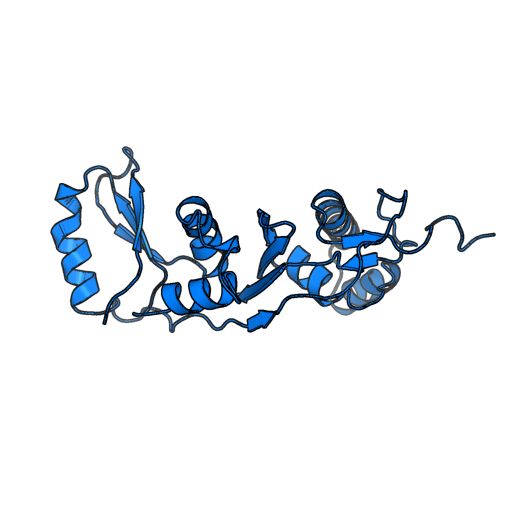19 ASN A C 1
ATOM 903 O O . ASN A 1 119 ? 11.093 -7.379 2.590 1.00 91.69 119 ASN A O 1
ATOM 907 N N . ASP A 1 120 ? 9.673 -5.900 1.703 1.00 94.12 120 ASP A N 1
ATOM 908 C CA . ASP A 1 120 ? 8.461 -6.633 2.054 1.00 94.12 120 ASP A CA 1
ATOM 909 C C . ASP A 1 120 ? 7.254 -6.006 1.354 1.00 94.12 120 ASP A C 1
ATOM 911 O O . ASP A 1 120 ? 7.247 -4.795 1.126 1.00 94.12 120 ASP A O 1
ATOM 915 N N . ALA A 1 121 ? 6.223 -6.782 1.036 1.00 95.69 121 ALA A N 1
ATOM 916 C CA . ALA A 1 121 ? 4.983 -6.237 0.496 1.00 95.69 121 ALA A CA 1
ATOM 917 C C . ALA A 1 121 ? 3.757 -7.069 0.891 1.00 95.69 121 ALA A C 1
ATOM 919 O O . ALA A 1 121 ? 3.817 -8.288 1.041 1.00 95.69 121 ALA A O 1
ATOM 920 N N . VAL A 1 122 ? 2.615 -6.402 1.052 1.00 97.44 122 VAL A N 1
ATOM 921 C CA . VAL A 1 122 ? 1.318 -7.052 1.292 1.00 97.44 122 VAL A CA 1
ATOM 922 C C . VAL A 1 122 ? 0.294 -6.490 0.323 1.00 97.44 122 VAL A C 1
ATOM 924 O O . VAL A 1 122 ? 0.141 -5.272 0.218 1.00 97.44 122 VAL A O 1
ATOM 927 N N . ALA A 1 123 ? -0.420 -7.379 -0.361 1.00 97.00 123 ALA A N 1
ATOM 928 C CA . ALA A 1 123 ? -1.545 -7.025 -1.213 1.00 97.00 123 ALA A CA 1
ATOM 929 C C . ALA A 1 123 ? -2.864 -7.381 -0.520 1.00 97.00 123 ALA A C 1
ATOM 931 O O . ALA A 1 123 ? -3.019 -8.485 -0.001 1.00 97.00 123 ALA A O 1
ATOM 932 N N . SER A 1 124 ? -3.813 -6.449 -0.526 1.00 95.56 124 SER A N 1
ATOM 933 C CA . SER A 1 124 ? -5.177 -6.637 -0.017 1.00 95.56 124 SER A CA 1
ATOM 934 C C . SER A 1 124 ? -6.107 -5.679 -0.746 1.00 95.56 124 SER A C 1
ATOM 936 O O . SER A 1 124 ? -5.703 -4.574 -1.101 1.00 95.56 124 SER A O 1
ATOM 938 N N . GLU A 1 125 ? -7.342 -6.104 -1.012 1.00 92.69 125 GLU A N 1
ATOM 939 C CA . GLU A 1 125 ? -8.411 -5.235 -1.549 1.00 92.69 125 GLU A CA 1
ATOM 940 C C . GLU A 1 125 ? -8.062 -4.528 -2.887 1.00 92.69 125 GLU A C 1
ATOM 942 O O . GLU A 1 125 ? -8.690 -3.560 -3.326 1.00 92.69 125 GLU A O 1
ATOM 947 N N . GLY A 1 126 ? -7.086 -5.080 -3.615 1.00 90.94 126 GLY A N 1
ATOM 948 C CA . GLY A 1 126 ? -6.582 -4.571 -4.892 1.00 90.94 126 GLY A CA 1
ATOM 949 C C . GLY A 1 126 ? -5.416 -3.587 -4.772 1.00 90.94 126 GLY A C 1
ATOM 950 O O . GLY A 1 126 ? -4.771 -3.316 -5.785 1.00 90.94 126 GLY A O 1
ATOM 951 N N . GLU A 1 127 ? -5.104 -3.115 -3.571 1.00 95.94 127 GLU A N 1
ATOM 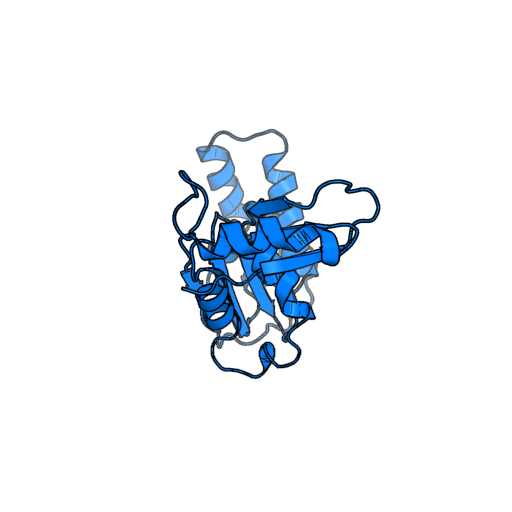952 C CA . GLU A 1 127 ? -3.981 -2.223 -3.272 1.00 95.94 127 GLU A CA 1
ATOM 953 C C . GLU A 1 127 ? -2.766 -3.012 -2.769 1.00 95.94 127 GLU A C 1
ATOM 955 O O . GLU A 1 127 ? -2.845 -4.223 -2.528 1.00 95.94 127 GLU A O 1
ATOM 960 N N . VAL A 1 128 ? -1.617 -2.342 -2.665 1.00 96.75 128 VAL A N 1
ATOM 961 C CA . VAL A 1 128 ? -0.372 -2.949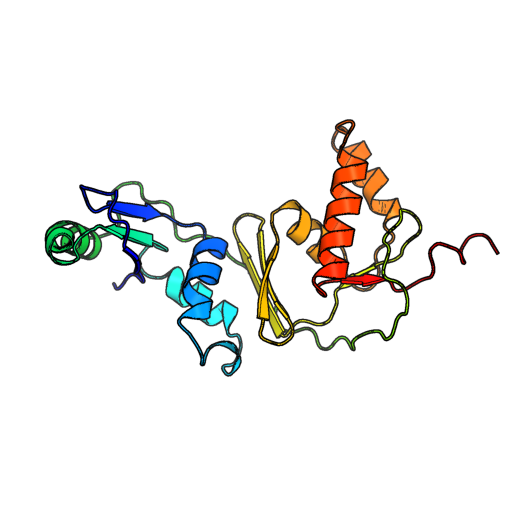 -2.175 1.00 96.75 128 VAL A CA 1
ATOM 962 C C . VAL A 1 128 ? 0.341 -1.985 -1.242 1.00 96.75 128 VAL A C 1
ATOM 964 O O . VAL A 1 128 ? 0.597 -0.845 -1.616 1.00 96.75 128 VAL A O 1
ATOM 967 N N . VAL A 1 129 ? 0.716 -2.451 -0.054 1.00 97.00 129 VAL A N 1
ATOM 968 C CA . VAL A 1 129 ? 1.696 -1.760 0.790 1.00 97.00 129 VAL A CA 1
ATOM 969 C C . VAL A 1 129 ? 3.061 -2.357 0.488 1.00 97.00 129 VAL A C 1
ATOM 971 O O . VAL A 1 129 ? 3.253 -3.556 0.685 1.00 97.00 129 VAL A O 1
ATOM 974 N N . VAL A 1 130 ? 3.991 -1.534 0.009 1.00 94.75 130 VAL A N 1
ATOM 975 C CA . VAL A 1 130 ? 5.371 -1.929 -0.307 1.00 94.75 130 VAL A CA 1
ATOM 976 C C . VAL A 1 130 ? 6.316 -1.253 0.675 1.00 94.75 130 VAL A C 1
ATOM 978 O O . VAL A 1 130 ? 6.204 -0.055 0.926 1.00 94.75 130 VAL A O 1
ATOM 981 N N . LEU A 1 131 ? 7.250 -2.017 1.230 1.00 92.12 131 LEU A N 1
ATOM 982 C CA . LEU A 1 131 ? 8.371 -1.514 2.008 1.00 92.12 131 LEU A CA 1
ATOM 983 C C . LEU A 1 131 ? 9.605 -1.475 1.105 1.00 92.12 131 LEU A C 1
ATOM 985 O O . LEU A 1 131 ? 10.148 -2.523 0.756 1.00 92.12 131 LEU A O 1
ATOM 989 N N . HIS A 1 132 ? 10.040 -0.275 0.736 1.00 88.12 132 HIS A N 1
ATOM 990 C CA . HIS A 1 132 ? 11.249 -0.045 -0.054 1.00 88.12 132 HIS A CA 1
ATOM 991 C C . HIS A 1 132 ? 12.204 0.834 0.751 1.00 88.12 132 HIS A C 1
ATOM 993 O O . HIS A 1 132 ? 11.793 1.879 1.250 1.00 88.12 132 HIS A O 1
ATOM 999 N N . ASP A 1 133 ? 13.447 0.385 0.928 1.00 83.44 133 ASP A N 1
ATOM 1000 C CA . ASP A 1 133 ? 14.436 1.021 1.812 1.00 83.44 133 ASP A CA 1
ATOM 1001 C C . ASP A 1 133 ? 13.859 1.346 3.205 1.00 83.44 133 ASP A C 1
ATOM 1003 O O . ASP A 1 133 ? 14.032 2.427 3.764 1.00 83.44 133 ASP A O 1
ATOM 1007 N N . HIS A 1 134 ? 13.076 0.409 3.752 1.00 80.38 134 HIS A N 1
ATOM 1008 C CA . HIS A 1 134 ? 12.359 0.569 5.025 1.00 80.38 134 HIS A CA 1
ATOM 1009 C C . HIS A 1 134 ? 11.318 1.707 5.081 1.00 80.38 134 HIS A C 1
ATOM 1011 O O . HIS A 1 134 ? 10.755 1.960 6.151 1.00 80.38 134 HIS A O 1
ATOM 1017 N N . VAL A 1 135 ? 11.001 2.344 3.952 1.00 86.75 135 VAL A N 1
ATOM 1018 C CA . VAL A 1 135 ? 9.945 3.353 3.823 1.00 86.75 135 VAL A CA 1
ATOM 1019 C C . VAL A 1 135 ? 8.677 2.699 3.263 1.00 86.75 135 VAL A C 1
ATOM 1021 O O . VAL A 1 135 ? 8.720 2.076 2.198 1.00 86.75 135 VAL A O 1
ATOM 1024 N N . PRO A 1 136 ? 7.530 2.794 3.960 1.00 91.12 136 PRO A N 1
ATOM 1025 C CA . PRO A 1 136 ? 6.279 2.242 3.463 1.00 91.12 136 PRO A CA 1
ATOM 1026 C C . PRO A 1 136 ? 5.673 3.140 2.380 1.00 91.12 136 PRO A C 1
ATOM 1028 O O . PRO A 1 136 ? 5.597 4.358 2.536 1.00 91.12 136 PRO A O 1
ATOM 1031 N N . SER A 1 137 ? 5.180 2.531 1.308 1.00 93.38 137 SER A N 1
ATOM 1032 C CA . SER A 1 137 ? 4.423 3.194 0.245 1.00 93.38 137 SER A CA 1
ATOM 1033 C C . SER A 1 137 ? 3.123 2.449 -0.024 1.00 93.38 137 SER A C 1
ATOM 1035 O O . SER A 1 137 ? 3.113 1.221 -0.110 1.00 93.38 137 SER A O 1
ATOM 1037 N N . LEU A 1 138 ? 2.024 3.193 -0.164 1.00 95.50 138 LEU A N 1
ATOM 1038 C CA . LEU A 1 138 ? 0.727 2.651 -0.563 1.00 95.50 138 LEU A CA 1
ATOM 1039 C C . LEU A 1 138 ? 0.544 2.804 -2.067 1.00 95.50 138 LEU A C 1
ATOM 1041 O O . LEU A 1 138 ? 0.475 3.917 -2.589 1.00 95.50 138 LEU A O 1
ATOM 1045 N N . LEU A 1 139 ? 0.419 1.678 -2.755 1.00 95.88 139 LEU A N 1
ATOM 1046 C CA . LEU A 1 139 ? 0.055 1.631 -4.157 1.00 95.88 139 LEU A CA 1
ATOM 1047 C C . LEU A 1 139 ? -1.450 1.415 -4.256 1.00 95.88 139 LEU A C 1
ATOM 1049 O O . LEU A 1 139 ? -1.959 0.358 -3.878 1.00 95.88 139 LEU A O 1
ATOM 1053 N N . ASN A 1 140 ? -2.148 2.402 -4.814 1.00 93.06 140 ASN A N 1
ATOM 1054 C CA . ASN A 1 140 ? -3.566 2.273 -5.130 1.00 93.06 140 ASN A CA 1
ATOM 1055 C C . ASN A 1 140 ? -3.809 1.129 -6.136 1.00 93.06 140 ASN A C 1
ATOM 1057 O O . ASN A 1 140 ? -2.880 0.540 -6.692 1.00 93.06 140 ASN A O 1
ATOM 1061 N N . ARG A 1 141 ? -5.075 0.832 -6.436 1.00 92.31 141 ARG A N 1
ATOM 1062 C CA . ARG A 1 141 ? -5.443 -0.316 -7.288 1.00 92.31 141 ARG A CA 1
ATOM 1063 C C . ARG A 1 141 ? -4.764 -0.321 -8.666 1.00 92.31 141 ARG A C 1
ATOM 1065 O O . ARG A 1 141 ? -4.366 -1.385 -9.144 1.00 92.31 141 ARG A O 1
ATOM 1072 N N . LEU A 1 142 ? -4.603 0.847 -9.296 1.00 90.56 142 LEU A N 1
ATOM 1073 C CA . LEU A 1 142 ? -3.907 0.967 -10.582 1.00 90.56 142 LEU A CA 1
ATOM 1074 C C . LEU A 1 142 ? -2.400 0.744 -10.408 1.00 90.56 142 LEU A C 1
ATOM 1076 O O . LEU A 1 142 ? -1.831 -0.109 -11.087 1.00 90.56 142 LEU A O 1
ATOM 1080 N N . GLY A 1 143 ? -1.771 1.452 -9.468 1.00 93.12 143 GLY A N 1
ATOM 1081 C CA . GLY A 1 143 ? -0.340 1.340 -9.195 1.00 93.12 143 GLY A CA 1
ATOM 1082 C C . GLY A 1 143 ? 0.071 -0.072 -8.778 1.00 93.12 143 GLY A C 1
ATOM 1083 O O . GLY A 1 143 ? 1.019 -0.621 -9.326 1.00 93.12 143 GLY A O 1
ATOM 1084 N N . GLY A 1 144 ? -0.693 -0.707 -7.886 1.00 93.19 144 GLY A N 1
ATOM 1085 C CA . GLY A 1 144 ? -0.471 -2.084 -7.449 1.00 93.19 144 GLY A CA 1
ATOM 1086 C C . GLY A 1 144 ? -0.650 -3.104 -8.574 1.00 93.19 144 GLY A C 1
ATOM 1087 O O . GLY A 1 144 ? 0.094 -4.079 -8.648 1.00 93.19 144 GLY A O 1
ATOM 1088 N N . THR A 1 145 ? -1.593 -2.873 -9.493 1.00 91.69 145 THR A N 1
ATOM 1089 C CA . THR A 1 145 ? -1.766 -3.727 -10.679 1.00 91.69 145 THR A CA 1
ATOM 1090 C C . THR A 1 145 ? -0.578 -3.610 -11.624 1.00 91.69 145 THR A C 1
ATOM 1092 O O . THR A 1 145 ? -0.007 -4.630 -11.999 1.00 91.69 145 THR A O 1
ATOM 1095 N N . LEU A 1 146 ? -0.167 -2.386 -11.960 1.00 92.56 146 LEU A N 1
ATOM 1096 C CA . LEU A 1 146 ? 1.007 -2.143 -12.801 1.00 92.56 146 LEU A CA 1
ATOM 1097 C C . LEU A 1 146 ? 2.268 -2.738 -12.165 1.00 92.56 146 LEU A C 1
ATOM 1099 O O . LEU A 1 146 ? 3.020 -3.439 -12.832 1.00 92.56 146 LEU A O 1
ATOM 1103 N N . TRP A 1 147 ? 2.455 -2.533 -10.862 1.00 93.88 147 TRP A N 1
ATOM 1104 C CA . TRP A 1 147 ? 3.570 -3.087 -10.096 1.00 93.88 147 TRP A CA 1
ATOM 1105 C C . TRP A 1 147 ? 3.625 -4.611 -10.142 1.00 93.88 147 TRP A C 1
ATOM 1107 O O . TRP A 1 147 ? 4.677 -5.166 -10.448 1.00 93.88 147 TRP A O 1
ATOM 1117 N N . ARG A 1 148 ? 2.496 -5.300 -9.955 1.00 90.81 148 ARG A N 1
ATOM 1118 C CA . ARG A 1 148 ? 2.440 -6.768 -10.066 1.00 90.81 148 ARG A CA 1
ATOM 1119 C C . ARG A 1 148 ? 2.682 -7.283 -11.488 1.00 90.81 148 ARG A C 1
ATOM 1121 O O . ARG A 1 148 ? 3.270 -8.350 -11.642 1.00 90.81 148 ARG A O 1
ATOM 1128 N N . LEU A 1 149 ? 2.232 -6.557 -12.514 1.00 89.31 149 LEU A N 1
ATOM 1129 C CA . LEU A 1 149 ? 2.447 -6.934 -13.918 1.00 89.31 149 LEU A CA 1
ATOM 1130 C C . LEU A 1 149 ? 3.907 -6.740 -14.361 1.00 89.31 149 LEU A C 1
ATOM 1132 O O . LEU A 1 149 ? 4.391 -7.492 -15.209 1.00 89.31 149 LEU A O 1
ATOM 1136 N N . SER A 1 150 ? 4.621 -5.782 -13.765 1.00 87.62 150 SER A N 1
ATOM 1137 C CA . SER A 1 150 ? 6.034 -5.489 -14.035 1.00 87.62 150 SER A CA 1
ATOM 1138 C C . SER A 1 150 ? 6.981 -6.521 -13.412 1.00 87.62 150 SER A C 1
ATOM 1140 O O . SER A 1 150 ? 7.740 -6.199 -12.505 1.00 87.62 150 SER A O 1
ATOM 1142 N N . GLY A 1 151 ? 6.930 -7.769 -13.889 1.00 81.50 151 GLY A N 1
ATOM 1143 C CA . GLY A 1 151 ? 7.762 -8.895 -13.437 1.00 81.50 151 GLY A CA 1
ATOM 1144 C C . GLY A 1 151 ? 9.277 -8.641 -13.512 1.00 81.50 151 GLY A C 1
ATOM 1145 O O . GLY A 1 151 ? 9.826 -7.931 -12.681 1.00 81.50 151 GLY A O 1
ATOM 1146 N N . ASP A 1 152 ? 9.969 -9.269 -14.466 1.00 80.56 152 ASP A N 1
ATOM 1147 C CA . ASP A 1 152 ? 11.407 -9.025 -14.700 1.00 80.56 152 ASP A CA 1
ATOM 1148 C C . ASP A 1 152 ? 11.648 -7.870 -15.678 1.00 80.56 152 ASP A C 1
ATOM 1150 O O . ASP A 1 152 ? 12.578 -7.085 -15.504 1.00 80.56 152 ASP A O 1
ATOM 1154 N N . ARG A 1 153 ? 10.803 -7.772 -16.710 1.00 88.06 153 ARG A N 1
ATOM 1155 C CA . ARG A 1 153 ? 10.764 -6.708 -17.720 1.00 88.06 153 ARG A CA 1
ATOM 1156 C C . ARG A 1 153 ? 9.355 -6.637 -18.305 1.00 88.06 153 ARG A C 1
ATOM 1158 O O . ARG A 1 153 ? 8.812 -7.659 -18.721 1.00 88.06 153 ARG A O 1
ATOM 1165 N N . MET A 1 154 ? 8.787 -5.440 -18.382 1.00 90.94 154 MET A N 1
ATOM 1166 C CA . MET A 1 154 ? 7.484 -5.181 -18.991 1.00 90.94 154 MET A CA 1
ATOM 1167 C C . MET A 1 154 ? 7.592 -4.009 -19.963 1.00 90.94 154 MET A C 1
ATOM 1169 O O . MET A 1 154 ? 7.952 -2.901 -19.575 1.00 90.94 154 MET A O 1
ATOM 1173 N N . SER A 1 155 ? 7.253 -4.250 -21.229 1.00 91.56 155 SER A N 1
ATOM 1174 C CA . SER A 1 155 ? 7.102 -3.179 -22.216 1.00 91.56 155 SER A CA 1
ATOM 1175 C C . SER A 1 155 ? 5.826 -2.390 -21.927 1.00 91.56 155 SER A C 1
ATOM 1177 O O . SER A 1 155 ? 4.748 -2.979 -21.817 1.00 91.56 155 SER A O 1
ATOM 1179 N N . VAL A 1 156 ? 5.933 -1.064 -21.835 1.00 91.38 156 VAL A N 1
ATOM 1180 C CA . VAL A 1 156 ? 4.780 -0.192 -21.568 1.00 91.38 156 VAL A CA 1
ATOM 1181 C C . VAL A 1 156 ? 3.761 -0.259 -22.713 1.00 91.38 156 VAL A C 1
ATOM 1183 O O . VAL A 1 156 ? 2.559 -0.277 -22.451 1.00 91.38 156 VAL A O 1
ATOM 1186 N N . ALA A 1 157 ? 4.205 -0.442 -23.961 1.00 87.81 157 ALA A N 1
ATOM 1187 C CA . ALA A 1 157 ? 3.344 -0.664 -25.129 1.00 87.81 157 ALA A CA 1
ATOM 1188 C C . ALA A 1 157 ? 2.381 -1.863 -24.990 1.00 87.81 157 ALA A C 1
ATOM 1190 O O . ALA A 1 157 ? 1.319 -1.884 -25.614 1.00 87.81 157 ALA A O 1
ATOM 1191 N N . TYR A 1 158 ? 2.699 -2.860 -24.153 1.00 84.56 158 TYR A N 1
ATOM 1192 C CA . TYR A 1 158 ? 1.781 -3.973 -23.884 1.00 84.56 158 TYR A CA 1
ATOM 1193 C C . TYR A 1 158 ? 0.504 -3.512 -23.162 1.00 84.56 158 TYR A C 1
ATOM 1195 O O . TYR A 1 158 ? -0.575 -4.060 -23.391 1.00 84.56 158 TYR A O 1
ATOM 1203 N N . LEU A 1 159 ? 0.595 -2.470 -22.330 1.00 82.62 159 LEU A N 1
ATOM 1204 C CA . LEU A 1 159 ? -0.538 -1.974 -21.548 1.00 82.62 159 LEU A CA 1
ATOM 1205 C C . LEU A 1 159 ? -1.601 -1.298 -22.416 1.00 82.62 159 LEU A C 1
ATOM 1207 O O . LEU A 1 159 ? -2.772 -1.312 -22.043 1.00 82.62 159 LEU A O 1
ATOM 1211 N N . THR A 1 160 ? -1.237 -0.766 -23.588 1.00 73.88 160 THR A N 1
ATOM 1212 C CA . THR A 1 160 ? -2.213 -0.215 -24.539 1.00 73.88 160 THR A CA 1
ATOM 1213 C C . THR A 1 160 ? -3.189 -1.298 -24.993 1.00 73.88 160 THR A C 1
ATOM 1215 O O . THR A 1 160 ? -4.394 -1.067 -24.996 1.00 73.88 160 THR A O 1
ATOM 1218 N N . ARG A 1 161 ? -2.694 -2.518 -25.251 1.00 65.62 161 ARG A N 1
ATOM 1219 C CA . ARG A 1 161 ? -3.544 -3.663 -25.621 1.00 65.62 161 ARG A CA 1
ATOM 1220 C C . ARG A 1 161 ? -4.479 -4.079 -24.489 1.00 65.62 161 ARG A C 1
ATOM 1222 O O . ARG A 1 161 ? -5.650 -4.336 -24.729 1.00 65.62 161 ARG A O 1
ATOM 1229 N N . VAL A 1 162 ? -3.990 -4.064 -23.247 1.00 67.69 162 VAL A N 1
ATOM 1230 C CA . VAL A 1 162 ? -4.815 -4.359 -22.062 1.00 67.69 162 VAL A CA 1
ATOM 1231 C C . VAL A 1 162 ? -5.936 -3.325 -21.889 1.00 67.69 162 VAL A C 1
ATOM 1233 O O . VAL A 1 162 ? -7.062 -3.680 -21.552 1.00 67.69 162 VAL A O 1
ATOM 1236 N N . VAL A 1 163 ? -5.649 -2.044 -22.136 1.00 72.00 163 VAL A N 1
ATOM 1237 C CA . VAL A 1 163 ? -6.642 -0.959 -22.065 1.00 72.00 163 VAL A CA 1
ATOM 1238 C C . VAL A 1 163 ? -7.675 -1.055 -23.193 1.00 72.00 163 VAL A C 1
ATOM 1240 O O . VAL A 1 163 ? -8.857 -0.794 -22.959 1.00 72.00 163 VAL A O 1
ATOM 1243 N N . GLU A 1 164 ? -7.248 -1.421 -24.401 1.00 67.25 164 GLU A N 1
ATOM 1244 C CA . GLU A 1 164 ? -8.123 -1.595 -25.566 1.00 67.25 164 GLU A CA 1
ATOM 1245 C C . GLU A 1 164 ? -9.090 -2.775 -25.386 1.00 67.25 164 GLU A C 1
ATOM 1247 O O . GLU A 1 164 ? -10.287 -2.616 -25.633 1.00 67.25 164 GLU A O 1
ATOM 1252 N N . ASP A 1 165 ? -8.607 -3.907 -24.865 1.00 57.78 165 ASP A N 1
ATOM 1253 C CA . ASP A 1 165 ? -9.399 -5.132 -24.676 1.00 57.78 165 ASP A CA 1
ATOM 1254 C C . ASP A 1 165 ? -10.508 -4.993 -23.612 1.00 57.78 165 ASP A C 1
ATOM 1256 O O . ASP A 1 165 ? -11.527 -5.684 -23.677 1.00 57.78 165 ASP A O 1
ATOM 1260 N N . ILE A 1 166 ? -10.345 -4.092 -22.636 1.00 59.78 166 ILE A N 1
ATOM 1261 C CA . ILE A 1 166 ? -11.294 -3.892 -21.521 1.00 59.78 166 ILE A CA 1
ATOM 1262 C C . ILE A 1 166 ? -12.385 -2.852 -21.860 1.00 59.78 166 ILE A C 1
ATOM 1264 O O . ILE A 1 166 ? -13.408 -2.772 -21.178 1.00 59.78 166 ILE A O 1
ATOM 1268 N N . GLY A 1 167 ? -12.220 -2.090 -22.946 1.00 55.19 167 GLY A N 1
ATOM 1269 C CA . GLY A 1 167 ? -13.083 -0.960 -23.300 1.00 55.19 167 GLY A CA 1
ATOM 1270 C C . GLY A 1 167 ? -12.493 0.354 -22.787 1.00 55.19 167 GLY A C 1
ATOM 1271 O O . GLY A 1 167 ? -12.743 0.781 -21.660 1.00 55.19 167 GLY A O 1
ATOM 1272 N N . GLY A 1 168 ? -11.676 0.993 -23.626 1.00 65.38 168 GLY A N 1
ATOM 1273 C CA . GLY A 1 168 ? -10.889 2.168 -23.256 1.00 65.38 168 GLY A CA 1
ATOM 1274 C C . GLY A 1 168 ? -11.727 3.402 -22.897 1.00 65.38 168 GLY A C 1
ATOM 1275 O O . GLY A 1 168 ? -12.629 3.809 -23.628 1.00 65.38 168 GLY A O 1
ATOM 1276 N N . HIS A 1 169 ? -11.375 4.058 -21.790 1.00 67.75 169 HIS A N 1
ATOM 1277 C CA . HIS A 1 169 ? -11.788 5.428 -21.494 1.00 67.75 169 HIS A CA 1
ATOM 1278 C C . HIS A 1 169 ? -10.804 6.401 -22.180 1.00 67.75 169 HIS A C 1
ATOM 1280 O O . HIS A 1 169 ? -9.604 6.119 -22.203 1.00 67.75 169 HIS A O 1
ATOM 1286 N N . PRO A 1 170 ? -11.229 7.583 -22.676 1.00 70.44 170 PRO A N 1
ATOM 1287 C CA . PRO A 1 170 ? -10.351 8.518 -23.402 1.00 70.44 170 PRO A CA 1
ATOM 1288 C C . PRO A 1 170 ? -9.084 8.956 -22.649 1.00 70.44 170 PRO A C 1
ATOM 1290 O O . PRO A 1 170 ? -8.126 9.422 -23.258 1.00 70.44 170 PRO A O 1
ATOM 1293 N N . ARG A 1 171 ? -9.075 8.820 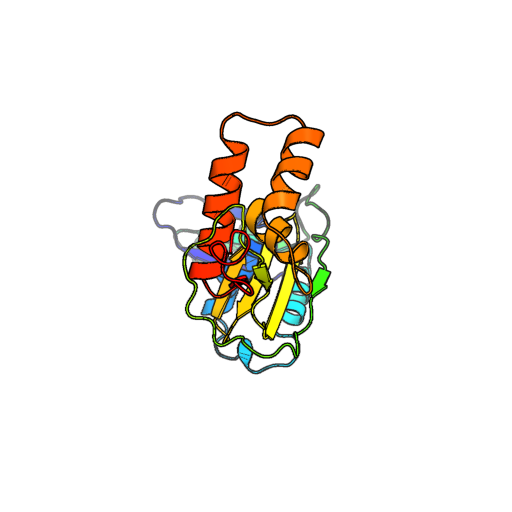-21.317 1.00 80.56 171 ARG A N 1
ATOM 1294 C CA . ARG A 1 171 ? -7.927 9.142 -20.454 1.00 80.56 171 ARG A CA 1
ATOM 1295 C C . ARG A 1 171 ? -7.119 7.936 -19.974 1.00 80.56 171 ARG A C 1
ATOM 1297 O O . ARG A 1 171 ? -6.131 8.152 -19.283 1.00 80.56 171 ARG A O 1
ATOM 1304 N N . SER A 1 172 ? -7.504 6.703 -20.306 1.00 83.06 172 SER A N 1
ATOM 1305 C CA . SER A 1 172 ? -6.848 5.499 -19.775 1.00 83.06 172 SER A CA 1
ATOM 1306 C C . SER A 1 172 ? -5.343 5.495 -20.043 1.00 83.06 172 SER A C 1
ATOM 1308 O O . SER A 1 172 ? -4.563 5.256 -19.130 1.00 83.06 172 SER A O 1
ATOM 1310 N N . ASN A 1 173 ? -4.934 5.864 -21.259 1.00 85.12 173 ASN A N 1
ATOM 1311 C CA . ASN A 1 173 ? -3.523 5.929 -21.635 1.00 85.12 173 ASN A CA 1
ATOM 1312 C C . ASN A 1 173 ? -2.735 6.945 -20.792 1.00 85.12 173 ASN A C 1
ATOM 1314 O O . ASN A 1 173 ? -1.651 6.633 -20.309 1.00 85.12 173 ASN A O 1
ATOM 1318 N N . ALA A 1 174 ? -3.292 8.141 -20.574 1.00 87.31 174 ALA A N 1
ATOM 1319 C CA . ALA A 1 174 ? -2.651 9.163 -19.748 1.00 87.31 174 ALA A CA 1
ATOM 1320 C C . ALA A 1 174 ? -2.525 8.705 -18.287 1.00 87.31 174 ALA A C 1
ATOM 1322 O O . ALA A 1 174 ? -1.449 8.799 -17.714 1.00 87.31 174 ALA A O 1
ATOM 1323 N N . LEU A 1 175 ? -3.591 8.127 -17.721 1.00 88.44 175 LEU A N 1
ATOM 1324 C CA . LEU A 1 175 ? -3.594 7.636 -16.339 1.00 88.44 175 LEU A CA 1
ATOM 1325 C C . LEU A 1 175 ? -2.582 6.505 -16.115 1.00 88.44 175 LEU A C 1
ATOM 1327 O O . LEU A 1 175 ? -1.959 6.446 -15.060 1.00 88.44 175 LEU A O 1
ATOM 1331 N N . VAL A 1 176 ? -2.402 5.614 -17.097 1.00 90.38 176 VAL A N 1
ATOM 1332 C CA . VAL A 1 176 ? -1.402 4.538 -17.026 1.00 90.38 176 VAL A CA 1
ATOM 1333 C C . VAL A 1 176 ? 0.016 5.106 -17.016 1.00 90.38 176 VAL A C 1
ATOM 1335 O O . VAL A 1 176 ? 0.802 4.722 -16.153 1.00 90.38 176 VAL A O 1
ATOM 1338 N N . LEU A 1 177 ? 0.342 6.031 -17.926 1.00 92.38 177 LEU A N 1
ATOM 1339 C CA . LEU A 1 177 ? 1.663 6.667 -17.940 1.00 92.38 177 LEU A CA 1
ATOM 1340 C C . LEU A 1 177 ? 1.922 7.485 -16.670 1.00 92.38 177 LEU A C 1
ATOM 1342 O O . LEU A 1 177 ? 2.995 7.364 -16.093 1.00 92.38 177 LEU A O 1
ATOM 1346 N N . GLU A 1 178 ? 0.945 8.268 -16.203 1.00 93.38 178 GLU A N 1
ATOM 1347 C CA . GLU A 1 178 ? 1.041 9.039 -14.953 1.00 93.38 178 GLU A CA 1
ATOM 1348 C C . GLU A 1 178 ? 1.272 8.121 -13.738 1.00 93.38 178 GLU A C 1
ATOM 1350 O O . GLU A 1 178 ? 2.102 8.418 -12.874 1.00 93.38 178 GLU A O 1
ATOM 1355 N N . ALA A 1 179 ? 0.580 6.978 -13.681 1.00 93.81 179 ALA A N 1
ATOM 1356 C CA . ALA A 1 179 ? 0.764 5.994 -12.621 1.00 93.81 179 ALA A CA 1
ATOM 1357 C C . ALA A 1 179 ? 2.141 5.315 -12.691 1.00 93.81 179 ALA A C 1
ATOM 1359 O O . ALA A 1 179 ? 2.800 5.193 -11.661 1.00 93.81 179 ALA A O 1
ATOM 1360 N N . LEU A 1 180 ? 2.605 4.911 -13.879 1.00 94.81 180 LEU A N 1
ATOM 1361 C CA . LEU A 1 180 ? 3.955 4.361 -14.053 1.00 94.81 180 LEU A CA 1
ATOM 1362 C C . LEU A 1 180 ? 5.034 5.382 -13.687 1.00 94.81 180 LEU A C 1
ATOM 1364 O O . LEU A 1 180 ? 5.983 5.032 -12.991 1.00 94.81 180 LEU A O 1
ATOM 1368 N N . GLN A 1 181 ? 4.868 6.638 -14.107 1.00 96.00 181 GLN A N 1
ATOM 1369 C CA . GLN A 1 181 ? 5.777 7.724 -13.753 1.00 96.00 181 GLN A CA 1
ATOM 1370 C C . GLN A 1 181 ? 5.838 7.901 -12.233 1.00 96.00 181 GLN A C 1
ATOM 1372 O O . GLN A 1 181 ? 6.925 7.930 -11.672 1.00 96.00 181 GLN A O 1
ATOM 1377 N N . SER A 1 182 ? 4.689 7.894 -11.552 1.00 95.38 182 SER A N 1
ATOM 1378 C CA . SER A 1 182 ? 4.636 7.981 -10.086 1.00 95.38 182 SER A CA 1
ATOM 1379 C C . SER A 1 182 ? 5.341 6.805 -9.395 1.00 95.38 182 SER A C 1
ATOM 1381 O O . SER A 1 182 ? 5.958 6.986 -8.349 1.00 95.38 182 SER A O 1
ATOM 1383 N N . LEU A 1 183 ? 5.269 5.594 -9.964 1.00 95.25 183 LEU A N 1
ATOM 1384 C CA . LEU A 1 183 ? 5.970 4.417 -9.435 1.00 95.25 183 LEU A CA 1
ATOM 1385 C C . LEU A 1 183 ? 7.486 4.508 -9.636 1.00 95.25 183 LEU A C 1
ATOM 1387 O O . LEU A 1 183 ? 8.227 4.074 -8.757 1.00 95.25 183 LEU A O 1
ATOM 1391 N N . VAL A 1 184 ? 7.942 5.068 -10.759 1.00 94.94 184 VAL A N 1
ATOM 1392 C CA . VAL A 1 184 ? 9.367 5.333 -11.011 1.00 94.94 184 VAL A CA 1
ATOM 1393 C C . VAL A 1 184 ? 9.882 6.438 -10.090 1.00 94.94 184 VAL A C 1
ATOM 1395 O O . VAL A 1 184 ? 10.880 6.236 -9.404 1.00 94.94 184 VAL A O 1
ATOM 1398 N N . ASP A 1 185 ? 9.166 7.560 -9.990 1.00 93.88 185 ASP A N 1
ATOM 1399 C CA . ASP A 1 185 ? 9.526 8.685 -9.115 1.00 93.88 185 ASP A CA 1
ATOM 1400 C C . ASP A 1 185 ? 9.548 8.277 -7.635 1.00 93.88 185 ASP A C 1
ATOM 1402 O O . ASP A 1 185 ? 10.388 8.739 -6.864 1.00 93.88 185 ASP A O 1
ATOM 1406 N N . GLY A 1 186 ? 8.635 7.384 -7.238 1.00 91.81 186 GLY A N 1
ATOM 1407 C CA . GLY A 1 186 ? 8.575 6.805 -5.899 1.00 91.81 186 GLY A CA 1
ATOM 1408 C C . GLY A 1 186 ? 9.594 5.692 -5.640 1.00 91.81 186 GLY A C 1
ATOM 1409 O O . GLY A 1 186 ? 9.611 5.164 -4.534 1.00 91.81 186 GLY A O 1
ATOM 1410 N N . GLY A 1 187 ? 10.410 5.305 -6.627 1.00 91.81 187 GLY A N 1
ATOM 1411 C CA . GLY A 1 187 ? 11.435 4.265 -6.484 1.00 91.81 187 GLY A CA 1
ATOM 1412 C C . GLY A 1 187 ? 10.903 2.829 -6.454 1.00 91.81 187 GLY A C 1
ATOM 1413 O O . GLY A 1 187 ? 11.648 1.916 -6.126 1.00 91.81 187 GLY A O 1
ATOM 1414 N N . MET A 1 188 ? 9.635 2.600 -6.804 1.00 93.75 188 MET A N 1
ATOM 1415 C CA . MET A 1 188 ? 9.000 1.269 -6.811 1.00 93.75 188 MET A CA 1
ATOM 1416 C C . MET A 1 188 ? 9.194 0.530 -8.141 1.00 93.75 188 MET A C 1
ATOM 1418 O O . MET A 1 188 ? 9.000 -0.686 -8.228 1.00 93.75 188 MET A O 1
ATOM 1422 N N . MET A 1 189 ? 9.569 1.262 -9.190 1.00 93.94 189 MET A N 1
ATOM 1423 C CA . MET A 1 189 ? 9.913 0.749 -10.513 1.00 93.94 189 MET A CA 1
ATOM 1424 C C . MET A 1 189 ? 11.160 1.433 -11.062 1.00 93.94 189 MET A C 1
ATOM 1426 O O . MET A 1 189 ? 11.509 2.537 -10.655 1.00 93.94 189 MET A O 1
ATOM 1430 N N . GLN A 1 190 ? 11.799 0.787 -12.032 1.00 93.75 190 GLN A N 1
ATOM 1431 C CA . GLN A 1 190 ? 12.952 1.308 -12.760 1.00 93.75 190 GLN A CA 1
ATOM 1432 C C . GLN A 1 190 ? 12.757 1.105 -14.265 1.00 93.75 190 GLN A C 1
ATOM 1434 O O . GLN A 1 190 ? 12.131 0.131 -14.692 1.00 93.75 190 GLN A O 1
ATOM 1439 N N . ILE A 1 191 ? 13.301 2.014 -15.073 1.00 94.44 191 ILE A N 1
ATOM 1440 C CA . ILE A 1 191 ? 13.297 1.913 -16.537 1.00 94.44 191 ILE A CA 1
ATOM 1441 C C . ILE A 1 191 ? 14.561 1.164 -16.961 1.00 94.44 191 ILE A C 1
ATOM 1443 O O . ILE A 1 191 ? 15.663 1.564 -16.604 1.00 94.44 191 ILE A O 1
ATOM 1447 N N . VAL A 1 192 ? 14.413 0.079 -17.716 1.00 88.50 192 VAL A N 1
ATOM 1448 C CA . VAL A 1 192 ? 15.517 -0.838 -18.032 1.00 88.50 192 VAL A CA 1
ATOM 1449 C C . VAL A 1 192 ? 16.170 -0.535 -19.379 1.00 88.50 192 VAL A C 1
ATOM 1451 O O . VAL A 1 192 ? 17.377 -0.706 -19.521 1.00 88.50 192 VAL A O 1
ATOM 1454 N N . ASP A 1 193 ? 15.393 -0.062 -20.351 1.00 76.31 193 ASP A N 1
ATOM 1455 C CA . ASP A 1 193 ? 15.861 0.191 -21.714 1.00 76.31 193 ASP A CA 1
ATOM 1456 C C . ASP A 1 193 ? 15.509 1.628 -22.141 1.00 76.31 193 ASP A C 1
ATOM 1458 O O . ASP A 1 193 ? 14.484 2.178 -21.728 1.00 76.31 193 ASP A O 1
ATOM 1462 N N . ASP A 1 194 ? 16.380 2.238 -22.952 1.00 65.00 194 ASP A N 1
ATOM 1463 C CA . ASP A 1 194 ? 16.189 3.584 -23.502 1.00 65.00 194 ASP A CA 1
ATOM 1464 C C . ASP A 1 194 ? 14.989 3.590 -24.466 1.00 65.00 194 ASP A C 1
ATOM 1466 O O . ASP A 1 194 ? 15.069 2.941 -25.517 1.00 65.00 194 ASP A O 1
ATOM 1470 N N . PRO A 1 195 ? 13.908 4.340 -24.184 1.00 58.38 195 PRO A N 1
ATOM 1471 C CA . PRO A 1 195 ? 12.799 4.469 -25.125 1.00 58.38 195 PRO A CA 1
ATOM 1472 C C . PRO A 1 195 ? 13.228 5.054 -26.487 1.00 58.38 195 PRO A C 1
ATOM 1474 O O . PRO A 1 195 ? 12.563 4.813 -27.488 1.00 58.38 195 PRO A O 1
ATOM 1477 N N . ALA A 1 196 ? 14.365 5.758 -26.565 1.00 55.19 196 ALA A N 1
ATOM 1478 C CA . ALA A 1 196 ? 14.926 6.326 -27.794 1.00 55.19 196 ALA A CA 1
ATOM 1479 C C . ALA A 1 196 ? 15.966 5.431 -28.510 1.00 55.19 196 ALA A C 1
ATOM 1481 O O . ALA A 1 196 ? 16.555 5.853 -29.513 1.00 55.19 196 ALA A O 1
ATOM 1482 N N . ALA A 1 197 ? 16.240 4.216 -28.019 1.00 53.69 197 ALA A N 1
ATOM 1483 C CA . ALA A 1 197 ? 17.156 3.280 -28.682 1.00 53.69 197 ALA A CA 1
ATOM 1484 C C . ALA A 1 197 ? 16.458 2.320 -29.658 1.00 53.69 197 ALA A C 1
ATOM 1486 O O . ALA A 1 197 ? 17.134 1.757 -30.515 1.00 53.69 197 ALA A O 1
ATOM 1487 N N . ALA A 1 198 ? 15.134 2.152 -29.573 1.00 52.28 198 ALA A N 1
ATOM 1488 C CA . ALA A 1 198 ? 14.388 1.237 -30.444 1.00 52.28 198 ALA A CA 1
ATOM 1489 C C . ALA A 1 198 ? 14.312 1.690 -31.923 1.00 52.28 198 ALA A C 1
ATOM 1491 O O . ALA A 1 198 ? 14.025 0.867 -32.787 1.00 52.28 198 ALA A O 1
ATOM 1492 N N . ASP A 1 199 ? 14.630 2.960 -32.208 1.00 47.06 199 ASP A N 1
ATOM 1493 C CA . ASP A 1 199 ? 14.581 3.588 -33.542 1.00 47.06 199 ASP A CA 1
ATOM 1494 C C . ASP A 1 199 ? 15.977 3.891 -34.152 1.00 47.06 199 ASP A C 1
ATOM 1496 O O . ASP A 1 199 ? 16.093 4.709 -35.070 1.00 47.06 199 ASP A O 1
ATOM 1500 N N . ARG A 1 200 ? 17.059 3.262 -33.658 1.00 41.75 200 ARG A N 1
ATOM 1501 C CA . ARG A 1 200 ? 18.434 3.428 -34.184 1.00 41.75 200 ARG A CA 1
ATOM 1502 C C . ARG A 1 200 ? 19.034 2.169 -34.799 1.00 41.75 200 ARG A C 1
ATOM 1504 O O . ARG A 1 200 ? 18.875 1.078 -34.215 1.00 41.75 200 ARG A O 1
#

Secondary structure (DSSP, 8-state):
----EEEEE-TT-SS-EEEEPPHHHHHHHHGGG-TTGGGSSSHHHHHHHHHTGGG--EEEEES-GGGGHHHHHHHHH-SPTTPPPPPPEEEE----PPPP--------TT-EEEEPP-SEEEEETTEEEEEETTEEEEE-HHHHHHHHH-SS-EETHHHHHHHHHH---TTHHHHHHHHHHHHHHTTSEEEEE-TTTTT-

Foldseek 3Di:
DDADEAEDADQVDPAKDKDADFLLVVLVSCLVVCPCQLVDAQSSVVSLVRNLPQLGDIYIYYNDPVNCVVVVVVSVVGDPVPRDHRWDKDKDAWDPDDADPDPDQADDQLWKKAFFTFHIWMDTPQWMWTQRPNDTDIGPNLLSVVLVVRHGIDRSVVVVVVCVVVPHDPCPNVVNRVSVSVCSVVRGMDTDDDSVPVVD

pLDDT: mean 85.93, std 10.91, range [41.75, 97.44]

Sequence (200 aa):
MGAIVIIRRDPAITVPDFELLSLPEAMIATIPETSALPKIPMPLARLARALCQGGGPYRLVYSEIADCVDVLIGLTEGPPAGAPASPEWEHLPDDERQPLDTPWTTVSWDSVVTRAPWNDAVASEGEVVVLHDHVPSLLNRLGGTLWRLSGDRMSVAYLTRVVEDIGGHPRSNALVLEALQSLVDGGMMQIVDDPAAADR